Protein 7CG9 (pdb70)

Radius of gyration: 15.61 Å; Cα contacts (8 Å, |Δi|>4): 406; chains: 1; bounding box: 43×42×36 Å

Secondary structure (DSSP, 8-state):
-HHHHHHHHHHHHHHHHHHTS-----HHHHHHHHHHHHH--SPPPP-HHHHHHHEEEEEEEGGGTEEEEEESS--TTGGGTSEEE-TTS--S---TTEEEEEE--S-BTTB-TTTTGGG--TT-EEEEE-SS-EEEEEEEEEEEE-TT--GGGS--TT-EEEEEE---TTT--SEEEEEEEEE---HHHH-

Foldseek 3Di:
DVCLVVLLVVLVVVLVVLLVDDFDWQLVLVVVLVVCLLPDPDAADDDPVVLVVQFFKWKFFVVVRDIATEGDEGHNNNLSGAWYFTPSAGDLSWDFQHETETEHECDDPNDNHCVCVVVDDFQGWMWIGGRPDIWIWTWHDKDKDASNDCPVRGGDGRWTKYWYWYDDDPPRRIIITGMTTTDDDDPVNVD

B-factor: mean 51.94, std 17.09, range [29.58, 121.49]

Solvent-accessible surface area: 9687 Å² total

Sequence (191 aa):
QMVLRREYNDYQQKNKQLAASQQVPGVASSFNHAVNDQGTAKTAAKRNQQILTRQTVAQLTIPKIGLSLPVFDHTSDWLLQFGACLLDGTSYPTGGKNTHAVISAHRGVPNAELFTRVPALKKGDKFFISIGNHKLAYQVFKRQVIEPSDTRQLRIVPGQDLVTLMTTPYMINSHRLLITGRRIPYVKADEE

Nearest PDB structures (foldseek):
  7cg9-assembly1_A  TM=1.005E+00  e=7.180E-42  Lacticaseibacillus rhamnosus
  3g69-assembly2_B  TM=8.327E-01  e=4.527E-20  Streptococcus pneumoniae
  4g1h-assembly1_A  TM=8.303E-01  e=6.892E-20  Streptococcus agalactiae serogroup V
  2wts-assembly2_B  TM=8.009E-01  e=1.953E-20  Streptococcus pneumoniae TIGR4
  3g66-assembly1_A  TM=7.012E-01  e=3.781E-20  Streptococcus pneumoniae

Structure (mmCIF, N/CA/C/O backbone):
data_7CG9
#
_entry.id   7CG9
#
_cell.length_a   43.071
_cell.length_b   43.071
_cell.length_c   222.199
_cell.angle_alpha   90.00
_cell.angle_beta   90.00
_cell.angle_gamma   90.00
#
_symmetry.space_group_name_H-M   'P 41 21 2'
#
loop_
_entity.id
_entity.type
_entity.pdbx_description
1 polymer 'Class C sortase'
2 non-polymer 'SULFATE ION'
3 water water
#
loop_
_atom_site.group_PDB
_atom_site.id
_atom_site.type_symbol
_atom_site.label_atom_id
_atom_site.label_alt_id
_atom_site.label_comp_id
_atom_site.label_asym_id
_atom_site.label_entity_id
_atom_site.label_seq_id
_atom_site.pdbx_PDB_ins_code
_atom_site.Cartn_x
_atom_site.Cartn_y
_atom_site.Cartn_z
_atom_site.occupancy
_atom_site.B_iso_or_equiv
_atom_site.auth_seq_id
_atom_site.auth_comp_id
_atom_site.auth_asym_id
_atom_site.auth_atom_id
_atom_site.pdbx_PDB_model_num
ATOM 1 N N . GLN A 1 44 ? 3.082 13.137 -15.632 1.00 113.72 57 GLN A N 1
ATOM 2 C CA . GLN A 1 44 ? 4.473 13.603 -15.951 1.00 111.47 57 GLN A CA 1
ATOM 3 C C . GLN A 1 44 ? 5.346 13.398 -14.702 1.00 118.05 57 GLN A C 1
ATOM 4 O O . GLN A 1 44 ? 6.018 12.347 -14.628 1.00 121.49 57 GLN A O 1
ATOM 10 N N . MET A 1 45 ? 5.305 14.331 -13.742 1.00 119.55 58 MET A N 1
ATOM 11 C CA . MET A 1 45 ? 6.091 14.272 -12.478 1.00 116.96 58 MET A CA 1
ATOM 12 C C . MET A 1 45 ? 5.377 13.370 -11.454 1.00 110.79 58 MET A C 1
ATOM 13 O O . MET A 1 45 ? 6.041 12.970 -10.474 1.00 110.19 58 MET A O 1
ATOM 15 N N . VAL A 1 46 ? 4.085 13.068 -11.663 1.00 105.36 59 VAL A N 1
ATOM 16 C CA . VAL A 1 46 ? 3.288 12.090 -10.849 1.00 99.49 59 VAL A CA 1
ATOM 17 C C . VAL A 1 46 ? 3.601 10.660 -11.321 1.00 100.40 59 VAL A C 1
ATOM 18 O O . VAL A 1 46 ? 3.761 9.767 -10.457 1.00 97.49 59 VAL A O 1
ATOM 22 N N . LEU A 1 47 ? 3.657 10.441 -12.639 1.00 104.73 60 LEU A N 1
ATOM 23 C CA . LEU A 1 47 ? 4.019 9.132 -13.250 1.00 100.75 60 LEU A CA 1
ATOM 24 C C . LEU A 1 47 ? 5.530 8.918 -13.085 1.00 97.38 60 LEU A C 1
ATOM 25 O O . LEU A 1 47 ? 5.964 7.762 -13.151 1.00 92.01 60 LEU A O 1
ATOM 27 N N . ARG A 1 48 ? 6.285 9.999 -12.853 1.00 93.68 61 ARG A N 1
ATOM 28 C CA . ARG A 1 48 ? 7.718 9.964 -12.455 1.00 93.44 61 ARG A CA 1
ATOM 29 C C . ARG A 1 48 ? 7.824 9.466 -11.006 1.00 87.08 61 ARG A C 1
ATOM 30 O O . ARG A 1 48 ? 8.344 8.351 -10.812 1.00 83.49 61 ARG A O 1
ATOM 32 N N . ARG A 1 49 ? 7.340 10.260 -10.041 1.00 87.90 62 ARG A N 1
ATOM 33 C CA . ARG A 1 49 ? 7.436 9.998 -8.574 1.00 91.51 62 ARG A CA 1
ATOM 34 C C . ARG A 1 49 ? 6.877 8.606 -8.241 1.00 92.46 62 ARG A C 1
ATOM 35 O O . ARG A 1 49 ? 7.511 7.901 -7.435 1.00 98.03 62 ARG A O 1
ATOM 37 N N . GLU A 1 50 ? 5.736 8.229 -8.829 1.00 86.02 63 GLU A N 1
ATOM 38 C CA . GLU A 1 50 ? 5.059 6.933 -8.570 1.00 82.29 63 GLU A CA 1
ATOM 39 C C . GLU A 1 50 ? 5.991 5.805 -9.010 1.00 78.00 63 GLU A C 1
ATOM 40 O O . GLU A 1 50 ? 6.204 4.866 -8.217 1.00 78.45 63 GLU A O 1
ATOM 42 N N . TYR A 1 51 ? 6.511 5.915 -10.237 1.00 72.47 64 TYR A N 1
ATOM 43 C CA . TYR A 1 51 ? 7.337 4.890 -10.921 1.00 69.24 64 TYR A CA 1
ATOM 44 C C . TYR A 1 51 ? 8.606 4.620 -10.101 1.00 70.09 64 TYR A C 1
ATOM 45 O O . TYR A 1 51 ? 8.971 3.438 -9.960 1.00 63.68 64 TYR A O 1
ATOM 54 N N . ASN A 1 52 ? 9.262 5.672 -9.600 1.00 75.12 65 ASN A N 1
ATOM 55 C CA . ASN A 1 52 ? 10.576 5.567 -8.904 1.00 77.13 65 ASN A CA 1
ATOM 56 C C . ASN A 1 52 ? 10.374 4.957 -7.507 1.00 76.64 65 ASN A C 1
ATOM 57 O O . ASN A 1 52 ? 11.319 4.335 -6.996 1.00 81.04 65 ASN A O 1
ATOM 62 N N . ASP A 1 53 ? 9.187 5.112 -6.919 1.00 76.09 66 ASP A N 1
ATOM 63 C CA . ASP A 1 53 ? 8.805 4.441 -5.649 1.00 76.70 66 ASP A CA 1
ATOM 64 C C . ASP A 1 53 ? 8.622 2.941 -5.906 1.00 69.01 66 ASP A C 1
ATOM 65 O O . ASP A 1 53 ? 8.943 2.139 -5.016 1.00 73.66 66 ASP A O 1
ATOM 70 N N . TYR A 1 54 ? 8.093 2.580 -7.067 1.00 64.63 67 TYR A N 1
ATOM 71 C CA . TYR A 1 54 ? 7.900 1.164 -7.468 1.00 65.98 67 TYR A CA 1
ATOM 72 C C . TYR A 1 54 ? 9.281 0.514 -7.611 1.00 61.61 67 TYR A C 1
ATOM 73 O O . TYR A 1 54 ? 9.482 -0.576 -7.070 1.00 59.88 67 TYR A O 1
ATOM 82 N N . GLN A 1 55 ? 10.196 1.193 -8.301 1.00 61.48 68 GLN A N 1
ATOM 83 C CA . GLN A 1 55 ? 11.570 0.713 -8.588 1.00 67.01 68 GLN A CA 1
ATOM 84 C C . GLN A 1 55 ? 12.328 0.515 -7.273 1.00 68.17 68 GLN A C 1
ATOM 85 O O . GLN A 1 55 ? 13.008 -0.520 -7.147 1.00 67.66 68 GLN A O 1
ATOM 91 N N . GLN A 1 56 ? 12.192 1.459 -6.336 1.00 68.67 69 GLN A N 1
ATOM 92 C CA . GLN A 1 56 ? 12.869 1.432 -5.013 1.00 73.18 69 GLN A CA 1
ATOM 93 C C . GLN A 1 56 ? 12.328 0.247 -4.200 1.00 69.18 69 GLN A C 1
ATOM 94 O O . GLN A 1 56 ? 13.143 -0.460 -3.593 1.00 69.77 69 GLN A O 1
ATOM 100 N N . LYS A 1 57 ? 11.015 0.012 -4.218 1.00 66.40 70 LYS A N 1
ATOM 101 C CA . LYS A 1 57 ? 10.377 -1.146 -3.536 1.00 68.18 70 LYS A CA 1
ATOM 102 C C . LYS A 1 57 ? 10.851 -2.455 -4.183 1.00 63.42 70 LYS A C 1
ATOM 103 O O . LYS A 1 57 ? 11.085 -3.421 -3.434 1.00 59.87 70 LYS A O 1
ATOM 109 N N . ASN A 1 58 ? 10.994 -2.480 -5.511 1.00 55.05 71 ASN A N 1
ATOM 110 C CA . ASN A 1 58 ? 11.510 -3.654 -6.268 1.00 58.69 71 ASN A CA 1
ATOM 111 C C . ASN A 1 58 ? 12.953 -3.966 -5.834 1.00 63.20 71 ASN A C 1
ATOM 112 O O . ASN A 1 58 ? 13.287 -5.172 -5.738 1.00 57.73 71 ASN A O 1
ATOM 117 N N . LYS A 1 59 ? 13.771 -2.930 -5.603 1.00 63.42 72 LYS A N 1
ATOM 118 C CA . LYS A 1 59 ?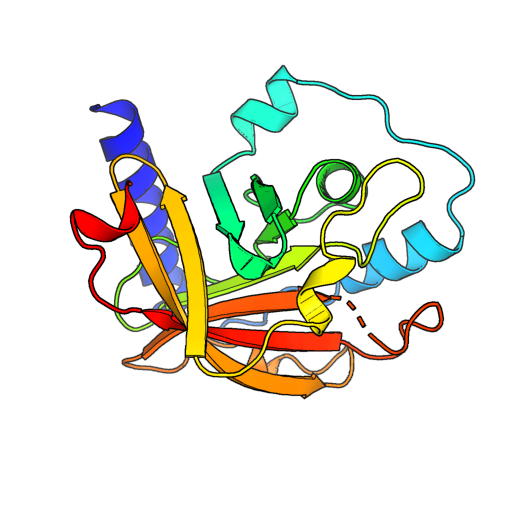 15.198 -3.058 -5.195 1.00 68.15 72 LYS A CA 1
ATOM 119 C C . LYS A 1 59 ? 15.269 -3.652 -3.787 1.00 69.11 72 LYS A C 1
ATOM 120 O O . LYS A 1 59 ? 16.137 -4.501 -3.569 1.00 70.58 72 LYS A O 1
ATOM 126 N N . GLN A 1 60 ? 14.394 -3.197 -2.883 1.00 71.79 73 GLN A N 1
ATOM 127 C CA . GLN A 1 60 ? 14.224 -3.736 -1.503 1.00 75.66 73 GLN A CA 1
ATOM 128 C C . GLN A 1 60 ? 13.820 -5.215 -1.580 1.00 70.87 73 GLN A C 1
ATOM 129 O O . GLN A 1 60 ? 14.486 -6.054 -0.945 1.00 71.22 73 GLN A O 1
ATOM 135 N N . LEU A 1 61 ? 12.782 -5.527 -2.350 1.00 61.75 74 LEU A N 1
ATOM 136 C CA . LEU A 1 61 ? 12.278 -6.915 -2.521 1.00 60.66 74 LEU A CA 1
ATOM 137 C C . LEU A 1 61 ? 13.415 -7.819 -3.018 1.00 60.69 74 LEU A C 1
ATOM 138 O O . LEU A 1 61 ? 13.595 -8.902 -2.432 1.00 64.88 74 LEU A O 1
ATOM 143 N N . ALA A 1 62 ? 14.173 -7.371 -4.025 1.00 58.02 75 ALA A N 1
ATOM 144 C CA . ALA A 1 62 ? 15.316 -8.097 -4.635 1.00 61.88 75 ALA A CA 1
ATOM 145 C C . ALA A 1 62 ? 16.449 -8.280 -3.618 1.00 68.68 75 ALA A C 1
ATOM 146 O O . ALA A 1 62 ? 17.248 -9.215 -3.806 1.00 74.88 75 ALA A O 1
ATOM 148 N N . ALA A 1 63 ? 16.535 -7.424 -2.597 1.00 71.76 76 ALA A N 1
ATOM 149 C CA . ALA A 1 63 ? 17.610 -7.462 -1.578 1.00 80.10 76 ALA A CA 1
ATOM 150 C C . ALA A 1 63 ? 17.161 -8.301 -0.375 1.00 80.91 76 ALA A C 1
ATOM 151 O O . ALA A 1 63 ? 17.953 -8.431 0.551 1.00 88.99 76 ALA A O 1
ATOM 153 N N . SER A 1 64 ? 15.958 -8.883 -0.409 1.00 84.21 77 SER A N 1
ATOM 154 C CA . SER A 1 64 ? 15.339 -9.597 0.739 1.00 88.57 77 SER A CA 1
ATOM 155 C C . SER A 1 64 ? 15.019 -11.049 0.360 1.00 82.26 77 SER A C 1
ATOM 156 O O . SER A 1 64 ? 15.022 -11.359 -0.825 1.00 77.10 77 SER A O 1
ATOM 159 N N . GLN A 1 65 ? 14.770 -11.897 1.362 1.00 88.65 78 GLN A N 1
ATOM 160 C CA . GLN A 1 65 ? 14.244 -13.278 1.198 1.00 84.04 78 GLN A CA 1
ATOM 161 C C . GLN A 1 65 ? 12.722 -13.193 1.047 1.00 80.80 78 GLN A C 1
ATOM 162 O O . GLN A 1 65 ? 12.033 -13.181 2.079 1.00 83.94 78 GLN A O 1
ATOM 164 N N . GLN A 1 66 ? 12.233 -13.127 -0.191 1.00 66.08 79 GLN A N 1
ATOM 165 C CA . GLN A 1 66 ? 10.789 -13.029 -0.544 1.00 67.60 79 GLN A CA 1
ATOM 166 C C . GLN A 1 66 ? 10.085 -14.367 -0.274 1.00 64.19 79 GLN A C 1
ATOM 167 O O . GLN A 1 66 ? 10.644 -15.411 -0.620 1.00 72.81 79 GLN A O 1
ATOM 169 N N . VAL A 1 67 ? 8.898 -14.343 0.328 1.00 60.43 80 VAL A N 1
ATOM 170 C CA . VAL A 1 67 ? 7.931 -15.478 0.282 1.00 62.07 80 VAL A CA 1
ATOM 171 C C . VAL A 1 67 ? 6.689 -14.943 -0.417 1.00 55.70 80 VAL A C 1
ATOM 172 O O . VAL A 1 67 ? 5.879 -14.255 0.204 1.00 53.90 80 VAL A O 1
ATOM 176 N N . PRO A 1 68 ? 6.546 -15.203 -1.733 1.00 50.21 81 PRO A N 1
ATOM 177 C CA . PRO A 1 68 ? 5.416 -14.691 -2.508 1.00 49.83 81 PRO A CA 1
ATOM 178 C C . PRO A 1 68 ? 4.083 -14.993 -1.806 1.00 46.77 81 PRO A C 1
ATOM 179 O O . PRO A 1 68 ? 3.876 -16.101 -1.385 1.00 48.34 81 PRO A O 1
ATOM 183 N N . GLY A 1 69 ? 3.215 -13.996 -1.696 1.00 47.28 82 GLY A N 1
ATOM 184 C CA . GLY A 1 69 ? 1.914 -14.120 -1.009 1.00 52.57 82 GLY A CA 1
ATOM 185 C C . GLY A 1 69 ? 0.871 -14.908 -1.790 1.00 49.23 82 GLY A C 1
ATOM 186 O O . GLY A 1 69 ? -0.193 -14.328 -2.040 1.00 54.24 82 GLY A O 1
ATOM 187 N N . VAL A 1 70 ? 1.112 -16.198 -2.086 1.00 48.23 83 VAL A N 1
ATOM 188 C CA . VAL A 1 70 ? 0.108 -17.103 -2.738 1.00 49.75 83 VAL A CA 1
ATOM 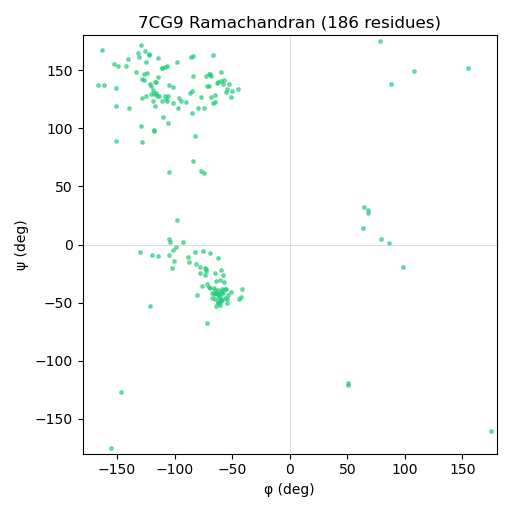189 C C . VAL A 1 70 ? -1.096 -17.299 -1.810 1.00 43.67 83 VAL A C 1
ATOM 190 O O . VAL A 1 70 ? -2.197 -17.492 -2.330 1.00 41.97 83 VAL A O 1
ATOM 194 N N . ALA A 1 71 ? -0.887 -17.268 -0.495 1.00 42.93 84 ALA A N 1
ATOM 195 C CA . ALA A 1 71 ? -1.924 -17.558 0.523 1.00 41.84 84 ALA A CA 1
ATOM 196 C C . ALA A 1 71 ? -3.119 -16.606 0.365 1.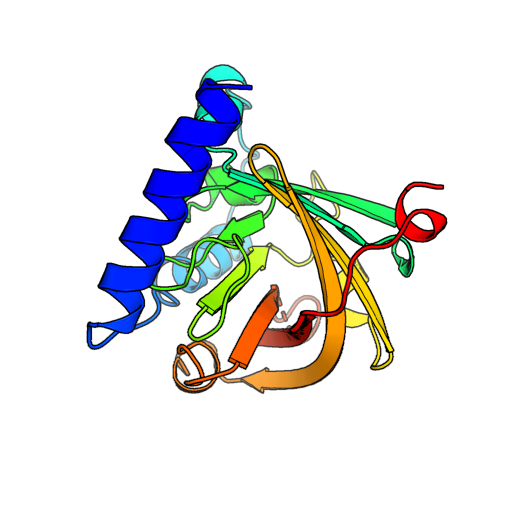00 42.20 84 ALA A C 1
ATOM 197 O O . ALA A 1 71 ? -4.258 -17.047 0.512 1.00 43.26 84 ALA A O 1
ATOM 199 N N A SER A 1 72 ? -2.881 -15.333 0.041 0.46 39.80 85 SER A N 1
ATOM 200 N N B SER A 1 72 ? -2.854 -15.339 0.051 0.54 40.80 85 SER A N 1
ATOM 201 C CA A SER A 1 72 ? -3.958 -14.321 -0.090 0.46 40.03 85 SER A CA 1
ATOM 202 C CA B SER A 1 72 ? -3.897 -14.303 -0.115 0.54 41.69 85 SER A CA 1
ATOM 203 C C A SER A 1 72 ? -4.697 -14.548 -1.417 0.46 40.02 85 SER A C 1
ATOM 204 C C B SER A 1 72 ? -4.681 -14.596 -1.399 0.54 41.38 85 SER A C 1
ATOM 205 O O A SER A 1 72 ? -5.947 -14.497 -1.407 0.46 40.42 85 SER A O 1
ATOM 206 O O B SER A 1 72 ? -5.931 -14.616 -1.340 0.54 42.32 85 SER A O 1
ATOM 211 N N . PHE A 1 73 ? -3.978 -14.843 -2.509 1.00 39.70 86 PHE A N 1
ATOM 212 C CA . PHE A 1 73 ? -4.618 -15.197 -3.792 1.00 35.15 86 PHE A CA 1
ATOM 213 C C . PHE A 1 73 ? -5.438 -16.480 -3.614 1.00 34.46 86 PHE A C 1
ATOM 214 O O . PHE A 1 73 ? -6.634 -16.493 -4.017 1.00 35.78 86 PHE A O 1
ATOM 222 N N . ASN A 1 74 ? -4.843 -17.505 -3.008 1.00 34.59 87 ASN A N 1
ATOM 223 C CA . ASN A 1 74 ? -5.510 -18.819 -2.776 1.00 36.85 87 ASN A CA 1
ATOM 224 C C . ASN A 1 74 ? -6.789 -18.605 -1.947 1.00 38.97 87 ASN A C 1
ATOM 225 O O . ASN A 1 74 ? -7.816 -19.228 -2.263 1.00 39.11 87 ASN A O 1
ATOM 230 N N . HIS A 1 75 ? -6.756 -17.746 -0.924 1.00 36.32 88 HIS A N 1
ATOM 231 C CA . HIS A 1 75 ? -7.943 -17.499 -0.073 1.00 35.43 88 HIS A CA 1
ATOM 232 C C . HIS A 1 75 ? -9.074 -16.853 -0.907 1.00 34.78 88 HIS A C 1
ATOM 233 O O . HIS A 1 75 ? -10.253 -17.290 -0.757 1.00 35.18 88 HIS A O 1
ATOM 240 N N . ALA A 1 76 ? -8.738 -15.900 -1.787 1.00 36.55 89 ALA A N 1
ATOM 241 C CA . ALA A 1 76 ? -9.658 -15.280 -2.777 1.00 37.12 89 ALA A CA 1
ATOM 242 C C . ALA A 1 76 ? -10.251 -16.325 -3.744 1.00 34.67 89 ALA A C 1
ATOM 243 O O . ALA A 1 76 ? -11.456 -16.245 -4.035 1.00 34.73 89 ALA A O 1
ATOM 245 N N . VAL A 1 77 ? -9.462 -17.270 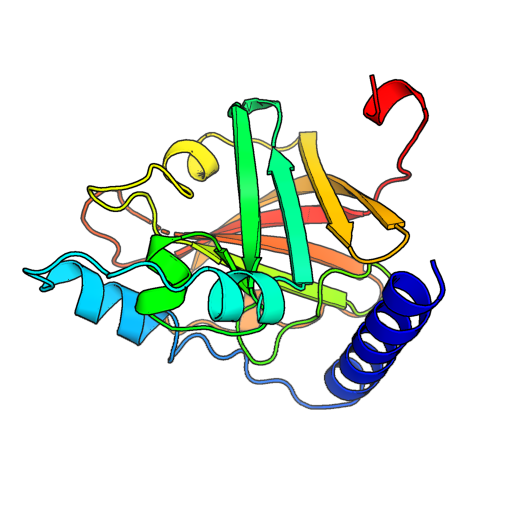-4.232 1.00 36.90 90 VAL A N 1
ATOM 246 C CA . VAL A 1 77 ? -9.961 -18.363 -5.136 1.00 38.85 90 VAL A CA 1
ATOM 247 C C . VAL A 1 77 ? -10.999 -19.188 -4.364 1.00 37.92 90 VAL A C 1
ATOM 248 O O . VAL A 1 77 ? -12.124 -19.350 -4.851 1.00 38.40 90 VAL A O 1
ATOM 252 N N . ASN A 1 78 ? -10.673 -19.611 -3.144 1.00 40.55 91 ASN A N 1
ATOM 253 C CA . ASN A 1 78 ? -11.602 -20.380 -2.281 1.00 39.85 91 ASN A CA 1
ATOM 254 C C . ASN A 1 78 ? -12.860 -19.563 -1.968 1.00 39.22 91 ASN A C 1
ATOM 255 O O . ASN A 1 78 ? -13.942 -20.151 -2.021 1.00 37.82 91 ASN A O 1
ATOM 260 N N . ASP A 1 79 ? -12.735 -18.282 -1.597 1.00 38.46 92 ASP A N 1
ATOM 261 C CA . ASP A 1 79 ? -13.899 -17.424 -1.257 1.00 38.81 92 ASP A CA 1
ATOM 262 C C . ASP A 1 79 ? -14.742 -17.225 -2.531 1.00 36.35 92 ASP A C 1
ATOM 263 O O . ASP A 1 79 ? -15.969 -17.190 -2.392 1.00 38.89 92 ASP A O 1
ATOM 268 N N . GLN A 1 80 ? -14.119 -17.082 -3.702 1.00 38.07 93 GLN A N 1
ATOM 269 C CA . GLN A 1 80 ? -14.834 -16.910 -4.999 1.00 41.48 93 GLN A CA 1
ATOM 270 C C . GLN A 1 80 ? -15.661 -18.173 -5.299 1.00 44.55 93 GLN A C 1
ATOM 271 O O . GLN A 1 80 ? -16.811 -18.006 -5.678 1.00 46.06 93 GLN A O 1
ATOM 277 N N . GLY A 1 81 ? -15.117 -19.376 -5.081 1.00 44.02 94 GLY A N 1
ATOM 278 C CA . GLY A 1 81 ? -15.812 -20.649 -5.357 1.00 44.02 94 GLY A CA 1
ATOM 279 C C . GLY A 1 81 ? -17.157 -20.742 -4.652 1.00 48.81 94 GLY A C 1
ATOM 280 O O . GLY A 1 81 ? -18.097 -21.269 -5.266 1.00 51.31 94 GLY A O 1
ATOM 281 N N . THR A 1 82 ? -17.259 -20.239 -3.411 1.00 47.64 95 THR A N 1
ATOM 282 C CA . THR A 1 82 ? -18.477 -20.309 -2.566 1.00 47.11 95 THR A CA 1
ATOM 283 C C . THR A 1 82 ? -19.251 -18.981 -2.554 1.00 43.63 95 THR A C 1
ATOM 284 O O . THR A 1 82 ? -20.332 -18.962 -1.960 1.00 46.08 95 THR A O 1
ATOM 288 N N . ALA A 1 83 ? -18.767 -17.905 -3.181 1.00 44.22 96 ALA A N 1
ATOM 289 C CA . ALA A 1 83 ? -19.417 -16.561 -3.125 1.00 47.41 96 ALA A CA 1
ATOM 290 C C . ALA A 1 83 ? -20.831 -16.584 -3.747 1.00 52.76 96 ALA A C 1
ATOM 291 O O . ALA A 1 83 ? -21.035 -17.251 -4.780 1.00 53.85 96 ALA A O 1
ATOM 293 N N . LYS A 1 84 ? -21.791 -15.886 -3.130 1.00 54.27 97 LYS A N 1
ATOM 294 C CA . LYS A 1 84 ? -23.202 -15.800 -3.600 1.00 58.28 97 LYS A CA 1
ATOM 295 C C . LYS A 1 84 ? -23.545 -14.364 -4.038 1.00 64.59 97 LYS A C 1
ATOM 296 O O . LYS A 1 84 ? -24.628 -14.191 -4.649 1.00 73.33 97 LYS A O 1
ATOM 298 N N . THR A 1 85 ? -22.681 -13.373 -3.770 1.00 57.17 98 THR A N 1
ATOM 299 C CA . THR A 1 85 ? -22.975 -11.928 -3.993 1.00 57.86 98 THR A CA 1
ATOM 300 C C . THR A 1 85 ? -21.913 -11.309 -4.901 1.00 53.15 98 THR A C 1
ATOM 301 O O . THR A 1 85 ? -20.748 -11.724 -4.817 1.00 65.11 98 THR A O 1
ATOM 305 N N . ALA A 1 86 ? -22.295 -10.325 -5.712 1.00 54.36 99 ALA A N 1
ATOM 306 C CA . ALA A 1 86 ? -21.379 -9.556 -6.594 1.00 54.41 99 ALA A CA 1
ATOM 307 C C . ALA A 1 86 ? -20.779 -8.396 -5.794 1.00 45.65 99 ALA A C 1
ATOM 308 O O . ALA A 1 86 ? -21.391 -7.986 -4.810 1.00 49.30 99 ALA A O 1
ATOM 310 N N . ALA A 1 87 ? -19.677 -7.837 -6.258 1.00 46.46 100 ALA A N 1
ATOM 311 C CA . ALA A 1 87 ? -18.984 -6.691 -5.626 1.00 49.54 100 ALA A CA 1
ATOM 312 C C . ALA A 1 87 ? -19.636 -5.379 -6.075 1.00 48.20 100 ALA A C 1
ATOM 313 O O . ALA A 1 87 ? -20.096 -5.306 -7.220 1.00 46.09 100 ALA A O 1
ATOM 315 N N . LYS A 1 88 ? -19.684 -4.395 -5.181 1.00 46.52 101 LYS A N 1
ATOM 316 C CA . LYS A 1 88 ? -20.011 -2.978 -5.481 1.00 50.24 101 LYS A CA 1
ATOM 317 C C . LYS A 1 88 ? -18.719 -2.293 -5.938 1.00 48.90 101 LYS A C 1
ATOM 318 O O . LYS A 1 88 ? -17.692 -2.505 -5.263 1.00 46.96 101 LYS A O 1
ATOM 324 N N . ARG A 1 89 ? -18.757 -1.549 -7.048 1.00 47.25 102 ARG A N 1
ATOM 325 C CA . ARG A 1 89 ? -17.655 -0.670 -7.524 1.00 48.58 102 ARG A CA 1
ATOM 326 C C . ARG A 1 89 ? -17.496 0.542 -6.598 1.00 48.18 102 ARG A C 1
ATOM 327 O O . ARG A 1 89 ? -18.513 1.134 -6.210 1.00 45.80 102 ARG A O 1
ATOM 335 N N . ASN A 1 90 ? -16.251 0.887 -6.267 1.00 46.31 103 ASN A N 1
ATOM 336 C CA . ASN A 1 90 ? -15.845 2.212 -5.715 1.00 45.54 103 ASN A CA 1
ATOM 337 C C . ASN A 1 90 ? -14.677 2.690 -6.579 1.00 46.46 103 ASN A C 1
ATOM 338 O O . ASN A 1 90 ? -13.555 2.134 -6.461 1.00 41.21 103 ASN A O 1
ATOM 343 N N . GLN A 1 91 ? -14.953 3.607 -7.496 1.00 46.38 104 GLN A N 1
ATOM 344 C CA . GLN A 1 91 ? -14.021 3.926 -8.600 1.00 44.50 104 GLN A CA 1
ATOM 345 C C . GLN A 1 91 ? -12.820 4.690 -8.033 1.00 43.63 104 GLN A C 1
ATOM 346 O O . GLN A 1 91 ? -11.701 4.503 -8.557 1.00 47.76 104 GLN A O 1
ATOM 352 N N . GLN A 1 92 ? -13.038 5.518 -7.016 1.00 46.82 105 GLN A N 1
ATOM 353 C CA . GLN A 1 92 ? -11.968 6.325 -6.375 1.00 52.34 105 GLN A CA 1
ATOM 354 C C . GLN A 1 92 ? -10.918 5.353 -5.825 1.00 49.37 105 GLN A C 1
ATOM 355 O O . GLN A 1 92 ? -9.719 5.529 -6.123 1.00 47.10 105 GLN A O 1
ATOM 361 N N . ILE A 1 93 ? -11.366 4.316 -5.121 1.00 46.55 106 ILE A N 1
ATOM 362 C CA . ILE A 1 93 ? -10.457 3.305 -4.520 1.00 47.04 106 ILE A CA 1
ATOM 363 C C . ILE A 1 93 ? -9.780 2.515 -5.640 1.00 44.48 106 ILE A C 1
ATOM 364 O O . ILE A 1 93 ? -8.562 2.289 -5.523 1.00 42.74 106 ILE A O 1
ATOM 369 N N . LEU A 1 94 ? -10.528 2.061 -6.653 1.00 42.56 107 LEU A N 1
ATOM 370 C CA . LEU A 1 94 ? -9.935 1.276 -7.770 1.00 42.01 107 LEU A CA 1
ATOM 371 C C . LEU A 1 94 ? -8.838 2.107 -8.468 1.00 42.48 107 LEU A C 1
ATOM 372 O O . LEU A 1 94 ? -7.733 1.563 -8.679 1.00 37.76 107 LEU A O 1
ATOM 377 N N . THR A 1 95 ? -9.100 3.378 -8.802 1.00 44.74 108 THR A N 1
ATOM 378 C CA . THR A 1 95 ? -8.093 4.260 -9.459 1.00 47.33 108 THR A CA 1
ATOM 379 C C . THR A 1 95 ? -6.866 4.404 -8.542 1.00 48.31 108 THR A C 1
ATOM 380 O O . THR A 1 95 ? -5.737 4.159 -9.019 1.00 42.26 108 THR A O 1
ATOM 384 N N . ARG A 1 96 ? -7.062 4.721 -7.258 1.00 47.63 109 ARG A N 1
ATOM 385 C CA . ARG A 1 96 ? -5.946 4.866 -6.284 1.00 52.12 109 ARG A CA 1
ATOM 386 C C . ARG A 1 96 ? -5.117 3.570 -6.221 1.00 47.80 109 ARG A C 1
ATOM 387 O O . ARG A 1 96 ? -3.916 3.687 -5.981 1.00 50.98 109 ARG A O 1
ATOM 395 N N . GLN A 1 97 ? -5.714 2.385 -6.420 1.00 42.84 110 GLN A N 1
ATOM 396 C CA . GLN A 1 97 ? -5.029 1.072 -6.268 1.00 43.80 110 GLN A CA 1
ATOM 397 C C . GLN A 1 97 ? -4.356 0.655 -7.581 1.00 42.64 110 GLN A C 1
ATOM 398 O O . GLN A 1 97 ? -3.595 -0.366 -7.558 1.00 38.33 110 GLN A O 1
ATOM 404 N N . THR A 1 98 ? -4.646 1.351 -8.689 1.00 39.13 111 THR A N 1
ATOM 405 C CA . THR A 1 98 ? -4.221 0.931 -10.060 1.00 37.89 111 THR A CA 1
ATOM 406 C C . THR A 1 98 ? -2.759 1.323 -10.257 1.00 38.12 111 THR A C 1
ATOM 407 O O . THR A 1 98 ? -2.454 2.530 -10.191 1.00 40.14 111 THR A O 1
ATOM 411 N N . VAL A 1 99 ? -1.864 0.360 -10.458 1.00 38.11 112 VAL A N 1
ATOM 412 C CA . VAL A 1 99 ? -0.418 0.689 -10.662 1.00 40.87 112 VAL A CA 1
ATOM 413 C C . VAL A 1 99 ? -0.064 0.595 -12.158 1.00 39.46 112 VAL A C 1
ATOM 414 O O . VAL A 1 99 ? 0.979 1.139 -12.553 1.00 41.49 112 VAL A O 1
ATOM 418 N N . ALA A 1 100 ? -0.859 -0.106 -12.962 1.00 36.43 113 ALA A N 1
ATOM 419 C CA . ALA A 1 100 ? -0.521 -0.355 -14.383 1.00 35.51 113 ALA A CA 1
ATOM 420 C C . ALA A 1 100 ? -1.752 -0.808 -15.160 1.00 35.00 113 ALA A C 1
ATOM 421 O O . ALA A 1 100 ? -2.773 -1.176 -14.544 1.00 35.15 113 ALA A O 1
ATOM 423 N N . GLN A 1 101 ? -1.633 -0.813 -16.486 1.00 37.28 114 GLN A N 1
ATOM 424 C CA . GLN A 1 101 ? -2.621 -1.424 -17.403 1.00 35.20 114 GLN A CA 1
ATOM 425 C C . GLN A 1 101 ? -1.902 -2.574 -18.104 1.00 36.14 114 GLN A C 1
ATOM 426 O O . GLN A 1 101 ? -0.800 -2.351 -18.622 1.00 36.20 114 GLN A O 1
ATOM 432 N N . LEU A 1 102 ? -2.497 -3.763 -18.068 1.00 33.30 115 LEU A N 1
ATOM 433 C CA . LEU A 1 102 ? -2.024 -4.937 -18.827 1.00 31.53 115 LEU A CA 1
ATOM 434 C C . LEU A 1 102 ? -2.836 -5.018 -20.126 1.00 33.36 115 LEU A C 1
ATOM 435 O O . LEU A 1 102 ? -4.088 -5.002 -20.046 1.00 32.07 115 LEU A O 1
ATOM 440 N N . THR A 1 103 ? -2.153 -5.074 -21.272 1.00 35.96 116 THR A N 1
ATOM 441 C CA . THR A 1 103 ? -2.784 -5.285 -22.608 1.00 39.67 116 THR A CA 1
ATOM 442 C C . THR A 1 103 ? -2.216 -6.552 -23.273 1.00 35.74 116 THR A C 1
ATOM 443 O O . THR A 1 103 ? -0.970 -6.715 -23.340 1.00 35.51 116 THR A O 1
ATOM 447 N N . ILE A 1 104 ? -3.111 -7.419 -23.739 1.00 34.42 117 ILE A N 1
ATOM 448 C CA . ILE A 1 104 ? -2.788 -8.669 -24.489 1.00 36.66 117 ILE A CA 1
ATOM 449 C C . ILE A 1 104 ? -3.603 -8.706 -25.777 1.00 35.89 117 ILE A C 1
ATOM 450 O O . ILE A 1 104 ? -4.699 -9.271 -25.804 1.00 36.84 117 ILE A O 1
ATOM 455 N N . PRO A 1 105 ? -3.070 -8.114 -26.868 1.00 41.61 118 PRO A N 1
ATOM 456 C CA . PRO A 1 105 ? -3.752 -8.055 -28.162 1.00 43.98 118 PRO A CA 1
ATOM 457 C C . PRO A 1 105 ? -4.283 -9.399 -28.689 1.00 44.44 118 PRO A C 1
ATOM 458 O O . PRO A 1 105 ? -5.371 -9.394 -29.222 1.00 42.91 118 PRO A O 1
ATOM 462 N N . LYS A 1 106 ? -3.539 -10.501 -28.550 1.00 42.15 119 LYS A N 1
ATOM 463 C CA . LYS A 1 106 ? -3.966 -11.822 -29.106 1.00 44.77 119 LYS A CA 1
ATOM 464 C C . LYS A 1 106 ? -5.345 -12.199 -28.546 1.00 43.63 119 LYS A C 1
ATOM 465 O O . LYS A 1 106 ? -6.154 -12.754 -29.301 1.00 43.83 119 LYS A O 1
ATOM 471 N N . ILE A 1 107 ? -5.616 -11.915 -27.269 1.00 41.33 120 ILE A N 1
ATOM 472 C CA . ILE A 1 107 ? -6.906 -12.326 -26.630 1.00 43.08 120 ILE A CA 1
ATOM 473 C C . ILE A 1 107 ? -7.857 -11.130 -26.457 1.00 39.55 120 ILE A C 1
ATOM 474 O O . ILE A 1 107 ? -9.000 -11.338 -25.993 1.00 42.16 120 ILE A O 1
ATOM 479 N N . GLY A 1 108 ? -7.488 -9.951 -26.960 1.00 43.65 121 GLY A N 1
ATOM 480 C CA . GLY A 1 108 ? -8.343 -8.745 -26.895 1.00 41.69 121 GLY A CA 1
ATOM 481 C C . GLY A 1 108 ? -8.507 -8.248 -25.468 1.00 39.01 121 GLY A C 1
ATOM 482 O O . GLY A 1 108 ? -9.560 -7.678 -25.153 1.00 40.27 121 GLY A O 1
ATOM 483 N N . LEU A 1 109 ? -7.515 -8.462 -24.610 1.00 35.65 122 LEU A N 1
ATOM 484 C CA . LEU A 1 109 ? -7.651 -8.118 -23.164 1.00 37.15 122 LEU A CA 1
ATOM 485 C C . LEU A 1 109 ? -6.947 -6.808 -22.822 1.00 35.28 122 LEU A C 1
ATOM 486 O O . LEU A 1 109 ? -5.798 -6.594 -23.237 1.00 35.81 122 LEU A O 1
ATOM 491 N N . SER A 1 110 ? -7.633 -5.980 -22.053 1.00 35.13 123 SER A N 1
ATOM 492 C CA . SER A 1 110 ? -7.058 -4.783 -21.406 1.00 40.60 123 SER A CA 1
ATOM 493 C C . SER A 1 110 ? -7.649 -4.693 -20.003 1.00 36.35 123 SER A C 1
ATOM 494 O O . SER A 1 110 ? -8.876 -4.581 -19.900 1.00 35.47 123 SER A O 1
ATOM 497 N N . LEU A 1 111 ? -6.817 -4.782 -18.967 1.00 36.14 124 LEU A N 1
ATOM 498 C CA . LEU A 1 111 ? -7.275 -4.790 -17.550 1.00 36.87 124 LEU A CA 1
ATOM 499 C C . LEU A 1 111 ? -6.427 -3.832 -16.727 1.00 37.45 124 LEU A C 1
ATOM 500 O O . LEU A 1 111 ? -5.213 -3.788 -16.929 1.00 32.05 124 LEU A O 1
ATOM 505 N N . PRO A 1 112 ? -6.985 -3.193 -15.667 1.00 35.57 125 PRO A N 1
ATOM 506 C CA . PRO A 1 112 ? -6.148 -2.536 -14.663 1.00 38.32 125 PRO A CA 1
ATOM 507 C C . PRO A 1 112 ? -5.402 -3.611 -13.846 1.00 34.17 125 PRO A C 1
ATOM 508 O O . PRO A 1 112 ? -5.903 -4.723 -13.692 1.00 32.76 125 PRO A O 1
ATOM 512 N N . VAL A 1 113 ? -4.185 -3.285 -13.419 1.00 34.55 126 VAL A N 1
ATOM 513 C CA . VAL A 1 113 ? -3.364 -4.121 -12.494 1.00 32.84 126 VAL A CA 1
ATOM 514 C C . VAL A 1 113 ? -3.278 -3.389 -11.154 1.00 34.08 126 VAL A C 1
ATOM 515 O O . VAL A 1 113 ? -2.854 -2.214 -11.121 1.00 32.70 126 VAL A O 1
ATOM 519 N N . PHE A 1 114 ? -3.697 -4.051 -10.085 1.00 34.88 127 PHE A N 1
ATOM 520 C CA . PHE A 1 114 ? -3.804 -3.420 -8.748 1.00 35.89 127 PHE A CA 1
ATOM 521 C C . PHE A 1 114 ? -2.561 -3.766 -7.940 1.00 34.44 127 PHE A C 1
ATOM 522 O O . PHE A 1 114 ? -1.952 -4.791 -8.221 1.00 36.25 127 PHE A O 1
ATOM 530 N N . ASP A 1 115 ? -2.295 -2.919 -6.947 1.00 38.52 128 ASP A N 1
ATOM 531 C CA . ASP A 1 115 ? -1.095 -2.825 -6.082 1.00 49.01 128 ASP A CA 1
ATOM 532 C C . ASP A 1 115 ? -1.056 -3.987 -5.082 1.00 52.69 128 ASP A C 1
ATOM 533 O O . ASP A 1 115 ? 0.026 -4.248 -4.514 1.00 62.22 128 ASP A O 1
ATOM 538 N N . HIS A 1 116 ? -2.196 -4.600 -4.786 1.00 42.77 129 HIS A N 1
ATOM 539 C CA . HIS A 1 116 ? -2.262 -5.705 -3.803 1.00 47.91 129 HIS A CA 1
ATOM 540 C C . HIS A 1 116 ? -3.470 -6.591 -4.093 1.00 44.82 129 HIS A C 1
ATOM 541 O O . HIS A 1 116 ? -4.135 -6.343 -5.078 1.00 41.09 129 HIS A O 1
ATOM 548 N N . THR A 1 117 ? -3.721 -7.570 -3.224 1.00 47.67 130 THR A N 1
ATOM 549 C CA . THR A 1 117 ? -4.583 -8.738 -3.497 1.00 47.61 130 THR A CA 1
ATOM 550 C C . THR A 1 117 ? -5.783 -8.716 -2.551 1.00 41.09 130 THR A C 1
ATOM 551 O O . THR A 1 117 ? -5.594 -8.756 -1.351 1.00 38.60 130 THR A O 1
ATOM 555 N N . SER A 1 118 ? -6.986 -8.644 -3.098 1.00 34.76 131 SER A N 1
ATOM 556 C CA . SER A 1 118 ? -8.229 -8.902 -2.328 1.00 38.36 131 SER A CA 1
ATOM 557 C C . SER A 1 118 ? -9.261 -9.479 -3.293 1.00 39.28 131 SER A C 1
ATOM 558 O O . SER A 1 118 ? -9.137 -9.239 -4.545 1.00 30.36 131 SER A O 1
ATOM 561 N N . ASP A 1 119 ? -10.202 -10.263 -2.778 1.00 37.33 132 ASP A N 1
ATOM 562 C CA . ASP A 1 119 ? -11.248 -10.841 -3.655 1.00 40.08 132 ASP A CA 1
ATOM 563 C C . ASP A 1 119 ? -12.031 -9.679 -4.296 1.00 38.72 132 ASP A C 1
ATOM 564 O O . ASP A 1 119 ? -12.455 -9.820 -5.470 1.00 35.63 132 ASP A O 1
ATOM 569 N N . TRP A 1 120 ? -12.147 -8.544 -3.601 1.00 33.35 133 TRP A N 1
ATOM 570 C CA . TRP A 1 120 ? -12.873 -7.349 -4.114 1.00 33.80 133 TRP A CA 1
ATOM 571 C C . TRP A 1 120 ? -12.168 -6.785 -5.364 1.00 33.75 133 TRP A C 1
ATOM 572 O O . TRP A 1 120 ? -12.836 -6.650 -6.417 1.00 32.35 133 TRP A O 1
ATOM 583 N N . LEU A 1 121 ? -10.857 -6.509 -5.281 1.00 33.84 134 LEU A N 1
ATOM 584 C CA . LEU A 1 121 ? -10.043 -6.001 -6.409 1.00 33.38 134 LEU A CA 1
ATOM 585 C C . LEU A 1 121 ? -10.092 -7.000 -7.580 1.00 33.98 134 LEU A C 1
ATOM 586 O O . LEU A 1 121 ? -10.244 -6.567 -8.736 1.00 30.66 134 LEU A O 1
ATOM 591 N N . LEU A 1 122 ? -10.046 -8.297 -7.297 1.00 31.89 135 LEU A N 1
ATOM 592 C CA . LEU A 1 122 ? -10.033 -9.373 -8.323 1.00 31.06 135 LEU A CA 1
ATOM 593 C C . LEU A 1 122 ? -11.381 -9.484 -9.061 1.00 31.91 135 LEU A C 1
ATOM 594 O O . LEU A 1 122 ? -11.459 -10.259 -10.033 1.00 29.84 135 LEU A O 1
ATOM 599 N N . GLN A 1 123 ? -12.417 -8.763 -8.632 1.00 33.36 136 GLN A N 1
ATOM 600 C CA . GLN A 1 123 ? -13.683 -8.666 -9.404 1.00 36.02 136 GLN A CA 1
ATOM 601 C C . GLN A 1 123 ? -13.491 -7.677 -10.567 1.00 38.62 136 GLN A C 1
ATOM 602 O O . GLN A 1 123 ? -14.255 -7.759 -11.538 1.00 39.47 136 GLN A O 1
ATOM 608 N N . PHE A 1 124 ? -12.481 -6.807 -10.517 1.00 35.05 137 PHE A N 1
ATOM 609 C CA . PHE A 1 124 ? -12.393 -5.631 -11.419 1.00 34.51 137 PHE A CA 1
ATOM 610 C C . PHE A 1 124 ? -11.137 -5.666 -12.281 1.00 36.89 137 PHE A C 1
ATOM 611 O O . PHE A 1 124 ? -11.011 -4.814 -13.150 1.00 39.40 137 PHE A O 1
ATOM 619 N N . GLY A 1 125 ? -10.218 -6.589 -12.023 1.00 35.39 138 GLY A N 1
ATOM 620 C CA . GLY A 1 125 ? -8.915 -6.580 -12.689 1.00 31.92 138 GLY A CA 1
ATOM 621 C C . GLY A 1 125 ? -8.028 -7.657 -12.127 1.00 32.42 138 GLY A C 1
ATOM 622 O O . GLY A 1 125 ? -8.542 -8.604 -11.500 1.00 34.04 138 GLY A O 1
ATOM 623 N N . ALA A 1 126 ? -6.733 -7.490 -12.343 1.00 29.67 139 ALA A N 1
ATOM 624 C CA . ALA A 1 126 ? -5.670 -8.399 -11.898 1.00 31.79 139 ALA A CA 1
ATOM 625 C C . ALA A 1 126 ? -4.909 -7.723 -10.762 1.00 30.92 139 ALA A C 1
ATOM 626 O O . ALA A 1 126 ? -4.872 -6.463 -10.696 1.00 34.70 139 ALA A O 1
ATOM 628 N N . CYS A 1 127 ? -4.327 -8.530 -9.899 1.00 30.09 140 CYS A N 1
ATOM 629 C CA . CYS A 1 127 ? -3.577 -8.055 -8.713 1.00 34.43 140 CYS A CA 1
ATOM 630 C C . CYS A 1 127 ? -2.149 -8.558 -8.805 1.00 32.71 140 CYS A C 1
ATOM 631 O O . CYS A 1 127 ? -1.956 -9.738 -9.126 1.00 35.01 140 CYS A O 1
ATOM 634 N N . LEU A 1 128 ? -1.200 -7.687 -8.497 1.00 34.90 141 LEU A N 1
ATOM 635 C CA . LEU A 1 128 ? 0.199 -8.091 -8.263 1.00 37.25 141 LEU A CA 1
ATOM 636 C C . LEU A 1 128 ? 0.226 -8.902 -6.969 1.00 40.82 141 LEU A C 1
ATOM 637 O O . LEU A 1 128 ? -0.331 -8.430 -5.978 1.00 40.59 141 LEU A O 1
ATOM 642 N N . LEU A 1 129 ? 0.792 -10.102 -7.014 1.00 38.08 142 LEU A N 1
ATOM 643 C CA . LEU A 1 129 ? 0.891 -10.988 -5.837 1.00 39.50 142 LEU A CA 1
ATOM 644 C C . LEU A 1 129 ? 1.835 -10.328 -4.824 1.00 39.33 142 LEU A C 1
ATOM 645 O O . LEU A 1 129 ? 2.968 -9.976 -5.207 1.00 41.65 142 LEU A O 1
ATOM 650 N N . ASP A 1 130 ? 1.348 -10.072 -3.601 1.00 39.03 143 ASP A N 1
ATOM 651 C CA . ASP A 1 130 ? 2.133 -9.546 -2.455 1.00 41.96 143 ASP A CA 1
ATOM 652 C C . ASP A 1 130 ? 3.444 -10.326 -2.400 1.00 44.26 143 ASP A C 1
ATOM 653 O O . ASP A 1 130 ? 3.404 -11.562 -2.581 1.00 44.44 143 ASP A O 1
ATOM 655 N N . GLY A 1 131 ? 4.559 -9.614 -2.232 1.00 43.39 144 GLY A N 1
ATOM 656 C CA . GLY A 1 131 ? 5.919 -10.187 -2.190 1.00 46.28 144 GLY A CA 1
ATOM 657 C C . GLY A 1 131 ? 6.560 -10.362 -3.557 1.00 45.07 144 GLY A C 1
ATOM 658 O O . GLY A 1 131 ? 7.686 -10.843 -3.580 1.00 50.37 144 GLY A O 1
ATOM 659 N N . THR A 1 132 ? 5.900 -9.972 -4.657 1.00 43.67 145 THR A N 1
ATOM 660 C CA . THR A 1 132 ? 6.493 -9.997 -6.021 1.00 40.68 145 THR A CA 1
ATOM 661 C C . THR A 1 132 ? 6.640 -8.553 -6.551 1.00 43.76 145 THR A C 1
ATOM 662 O O . THR A 1 132 ? 6.036 -7.630 -5.995 1.00 41.96 145 THR A O 1
ATOM 666 N N . SER A 1 133 ? 7.488 -8.356 -7.557 1.00 39.92 146 SER A N 1
ATOM 667 C CA . SER A 1 133 ? 7.861 -7.034 -8.119 1.00 41.82 146 SER A CA 1
ATOM 668 C C . SER A 1 133 ? 6.627 -6.295 -8.652 1.00 41.43 146 SER A C 1
ATOM 669 O O . SER A 1 133 ? 5.739 -6.932 -9.233 1.00 39.01 146 SER A O 1
ATOM 672 N N . TYR A 1 134 ? 6.583 -4.986 -8.439 1.00 46.09 147 TYR A N 1
ATOM 673 C CA . TYR A 1 134 ? 5.894 -4.030 -9.340 1.00 47.13 147 TYR A CA 1
ATOM 674 C C . TYR A 1 134 ? 6.424 -4.263 -10.749 1.00 44.77 147 TYR A C 1
ATOM 675 O O . TYR A 1 134 ? 7.623 -4.502 -10.919 1.00 48.76 147 TYR A O 1
ATOM 684 N N . PRO A 1 135 ? 5.548 -4.253 -11.784 1.00 45.11 148 PRO A N 1
ATOM 685 C CA . PRO A 1 135 ? 5.956 -4.524 -13.156 1.00 44.20 148 PRO A CA 1
ATOM 686 C C . PRO A 1 135 ? 6.496 -3.247 -13.811 1.00 49.02 148 PRO A C 1
ATOM 687 O O . PRO A 1 135 ? 5.830 -2.685 -14.660 1.00 53.99 148 PRO A O 1
ATOM 691 N N . THR A 1 136 ? 7.691 -2.832 -13.390 1.00 48.77 149 THR A N 1
ATOM 692 C CA . THR A 1 136 ? 8.367 -1.575 -13.791 1.00 50.99 149 THR A CA 1
ATOM 693 C C . THR A 1 136 ? 9.413 -1.887 -14.863 1.00 52.30 149 THR A C 1
ATOM 694 O O . THR A 1 136 ? 9.887 -0.940 -15.503 1.00 59.86 149 THR A O 1
ATOM 698 N N . GLY A 1 137 ? 9.742 -3.168 -15.038 1.00 47.23 150 GLY A N 1
ATOM 699 C CA . GLY A 1 137 ? 10.887 -3.642 -15.827 1.00 50.07 150 GLY A CA 1
ATOM 700 C C . GLY A 1 137 ? 12.178 -3.490 -15.050 1.00 52.13 150 GLY A C 1
ATOM 701 O O . GLY A 1 137 ? 12.138 -2.916 -13.954 1.00 54.11 150 GLY A O 1
ATOM 702 N N . GLY A 1 138 ? 13.284 -3.980 -15.608 1.00 53.13 151 GLY A N 1
ATOM 703 C CA . GLY A 1 138 ? 14.599 -4.054 -14.938 1.00 51.54 151 GLY A CA 1
ATOM 704 C C . GLY A 1 138 ? 14.954 -5.487 -14.579 1.00 49.73 151 GLY A C 1
ATOM 705 O O . GLY A 1 138 ? 14.028 -6.311 -14.320 1.00 47.65 151 GLY A O 1
ATOM 706 N N . LYS A 1 139 ? 16.248 -5.785 -14.569 1.00 52.56 152 LYS A N 1
ATOM 707 C CA . LYS A 1 139 ? 16.813 -7.051 -14.039 1.00 57.96 152 LYS A CA 1
ATOM 708 C C . LYS A 1 139 ? 16.437 -7.171 -12.517 1.00 60.02 152 LYS A C 1
ATOM 709 O O . LYS A 1 139 ? 16.276 -6.145 -11.834 1.00 58.03 152 LYS A O 1
ATOM 715 N N . ASN A 1 140 ? 16.271 -8.450 -12.112 1.00 56.61 153 ASN A N 1
ATOM 716 C CA . ASN A 1 140 ? 15.912 -8.862 -10.726 1.00 55.33 153 ASN A CA 1
ATOM 717 C C . ASN A 1 140 ? 14.516 -8.342 -10.402 1.00 51.57 153 ASN A C 1
ATOM 718 O O . ASN A 1 140 ? 14.276 -8.018 -9.206 1.00 49.10 153 ASN A O 1
ATOM 723 N N . THR A 1 141 ? 13.648 -8.264 -11.422 1.00 46.41 154 THR A N 1
ATOM 724 C CA . THR A 1 141 ? 12.183 -8.064 -11.249 1.00 45.52 154 THR A CA 1
ATOM 725 C C . THR A 1 141 ? 11.434 -9.292 -11.777 1.00 43.41 154 THR A C 1
ATOM 726 O O . THR A 1 141 ? 11.826 -9.876 -12.801 1.00 42.30 154 THR A O 1
ATOM 730 N N . HIS A 1 142 ? 10.399 -9.690 -11.054 1.00 42.18 155 HIS A N 1
ATOM 731 C CA . HIS A 1 142 ? 9.470 -10.774 -11.443 1.00 42.36 155 HIS A CA 1
ATOM 732 C C . HIS A 1 142 ? 8.120 -10.451 -10.820 1.00 40.09 155 HIS A C 1
ATOM 733 O O . HIS A 1 142 ? 7.912 -10.837 -9.653 1.00 41.37 155 HIS A O 1
ATOM 740 N N . ALA A 1 143 ? 7.307 -9.704 -11.559 1.00 40.10 156 ALA A N 1
ATOM 741 C CA . ALA A 1 143 ? 5.909 -9.365 -11.224 1.00 37.94 156 ALA A CA 1
ATOM 742 C C . ALA A 1 143 ? 5.049 -10.591 -11.516 1.00 38.59 156 ALA A C 1
ATOM 743 O O . ALA A 1 143 ? 5.166 -11.158 -12.624 1.00 36.14 156 ALA A O 1
ATOM 745 N N . VAL A 1 144 ? 4.269 -11.023 -10.522 1.00 35.09 157 VAL A N 1
ATOM 746 C CA . VAL A 1 144 ? 3.262 -12.090 -10.689 1.00 32.93 157 VAL A CA 1
ATOM 747 C C . VAL A 1 144 ? 1.909 -11.385 -10.684 1.00 35.51 157 VAL A C 1
ATOM 748 O O . VAL A 1 144 ? 1.484 -10.915 -9.630 1.00 31.97 157 VAL A O 1
ATOM 752 N N . ILE A 1 145 ? 1.319 -11.254 -11.869 1.00 34.49 158 ILE A N 1
ATOM 753 C CA . ILE A 1 145 ? 0.006 -10.608 -12.074 1.00 34.96 158 ILE A CA 1
ATOM 754 C C . ILE A 1 145 ? -1.016 -11.746 -12.121 1.00 36.46 158 ILE A C 1
ATOM 755 O O . ILE A 1 145 ? -0.909 -12.617 -13.016 1.00 34.36 158 ILE A O 1
ATOM 760 N N . SER A 1 146 ? -1.932 -11.738 -11.156 1.00 30.41 159 SER A N 1
ATOM 761 C CA . SER A 1 146 ? -2.892 -12.826 -10.884 1.00 35.35 159 SER A CA 1
ATOM 762 C C . SER A 1 146 ? -4.328 -12.322 -11.100 1.00 34.51 159 SER A C 1
ATOM 763 O O . SER A 1 146 ? -4.627 -11.159 -10.783 1.00 32.46 159 SER A O 1
ATOM 766 N N . ALA A 1 147 ? -5.171 -13.157 -11.691 1.00 32.55 160 ALA A N 1
ATOM 767 C CA . ALA A 1 147 ? -6.606 -12.861 -11.877 1.00 33.45 160 ALA A CA 1
ATOM 768 C C . ALA A 1 147 ? -7.396 -14.164 -11.944 1.00 30.03 160 ALA A C 1
ATOM 769 O O . ALA A 1 147 ? -6.855 -15.211 -12.319 1.00 33.89 160 ALA A O 1
ATOM 771 N N . HIS A 1 148 ? -8.669 -14.060 -11.605 1.00 32.12 161 HIS A N 1
ATOM 772 C CA . HIS A 1 148 ? -9.682 -15.120 -11.785 1.00 32.44 161 HIS A CA 1
ATOM 773 C C . HIS A 1 148 ? -9.741 -15.510 -13.245 1.00 36.88 161 HIS A C 1
ATOM 774 O O . HIS A 1 148 ? -9.602 -14.642 -14.141 1.00 33.30 161 HIS A O 1
ATOM 781 N N . ARG A 1 149 ? -9.917 -16.801 -13.474 1.00 37.98 162 ARG A N 1
ATOM 782 C CA . ARG A 1 149 ? -10.238 -17.304 -14.812 1.00 41.34 162 ARG A CA 1
ATOM 783 C C . ARG A 1 149 ? -11.722 -17.000 -15.056 1.00 40.93 162 ARG A C 1
ATOM 784 O O . ARG A 1 149 ? -12.474 -17.930 -15.198 1.00 38.82 162 ARG A O 1
ATOM 792 N N . GLY A 1 150 ? -12.105 -15.724 -15.092 1.00 42.27 163 GLY A N 1
ATOM 793 C CA . GLY A 1 150 ? -13.512 -15.305 -15.242 1.00 42.23 163 GLY A CA 1
ATOM 794 C C . GLY A 1 150 ? -14.215 -15.210 -13.894 1.00 42.07 163 GLY A C 1
ATOM 795 O O . GLY A 1 150 ? -14.016 -16.076 -13.050 1.00 42.66 163 GLY A O 1
ATOM 796 N N . VAL A 1 151 ? -15.022 -14.177 -13.696 1.00 43.63 164 VAL A N 1
ATOM 797 C CA . VAL A 1 151 ? -16.112 -14.167 -12.680 1.00 45.87 164 VAL A CA 1
ATOM 798 C C . VAL A 1 151 ? -17.388 -13.827 -13.446 1.00 49.92 164 VAL A C 1
ATOM 799 O O . VAL A 1 151 ? -17.329 -13.255 -14.539 1.00 44.48 164 VAL A O 1
ATOM 803 N N . PRO A 1 152 ? -18.577 -14.191 -12.918 1.00 52.63 165 PRO A N 1
ATOM 804 C CA . PRO A 1 152 ? -19.824 -13.989 -13.659 1.00 55.30 165 PRO A CA 1
ATOM 805 C C . PRO A 1 152 ? -19.869 -12.625 -14.376 1.00 55.80 165 PRO A C 1
ATOM 806 O O . PRO A 1 152 ? -20.310 -12.567 -15.517 1.00 58.38 165 PRO A O 1
ATOM 810 N N . ASN A 1 153 ? -19.340 -11.586 -13.728 1.00 53.37 166 ASN A N 1
ATOM 811 C CA . ASN A 1 153 ? -19.381 -10.174 -14.193 1.00 60.54 166 ASN A CA 1
ATOM 812 C C . ASN A 1 153 ? -18.356 -9.866 -15.307 1.00 63.18 166 ASN A C 1
ATOM 813 O O . ASN A 1 153 ? -18.576 -8.885 -16.034 1.00 58.00 166 ASN A O 1
ATOM 818 N N . ALA A 1 154 ? -17.253 -10.612 -15.440 1.00 52.04 167 ALA A N 1
ATOM 819 C CA . ALA A 1 154 ? -16.067 -10.128 -16.191 1.00 48.14 167 ALA A CA 1
ATOM 820 C C . ALA A 1 154 ? -15.151 -11.286 -16.595 1.00 45.80 167 ALA A C 1
ATOM 821 O O . ALA A 1 154 ? -14.869 -12.171 -15.747 1.00 42.33 167 ALA A O 1
ATOM 823 N N . GLU A 1 155 ? -14.652 -11.242 -17.829 1.00 48.96 168 GLU A N 1
ATOM 824 C CA . GLU A 1 155 ? -13.847 -12.348 -18.411 1.00 47.31 168 GLU A CA 1
ATOM 825 C C . GLU A 1 155 ? -12.488 -12.434 -17.710 1.00 39.42 168 GLU A C 1
ATOM 826 O O . GLU A 1 155 ? -12.037 -13.586 -17.438 1.00 40.77 168 GLU A O 1
ATOM 832 N N . LEU A 1 156 ? -11.887 -11.291 -17.360 1.00 37.10 169 LEU A N 1
ATOM 833 C CA . LEU A 1 156 ? -10.581 -11.250 -16.638 1.00 34.99 169 LEU A CA 1
ATOM 834 C C . LEU A 1 156 ? -9.588 -12.158 -17.389 1.00 35.45 169 LEU A C 1
ATOM 835 O O . LEU A 1 156 ? -9.384 -11.890 -18.566 1.00 34.92 169 LEU A O 1
ATOM 840 N N . PHE A 1 157 ? -9.048 -13.218 -16.769 1.00 34.61 170 PHE A N 1
ATOM 841 C CA . PHE A 1 157 ? -8.012 -14.114 -17.351 1.00 33.30 170 PHE A CA 1
ATOM 842 C C . PHE A 1 157 ? -8.644 -15.382 -17.940 1.00 34.40 170 PHE A C 1
ATOM 843 O O . PHE A 1 157 ? -7.890 -16.362 -18.191 1.00 34.72 170 PHE A O 1
ATOM 851 N N . THR A 1 158 ? -9.941 -15.347 -18.262 1.00 35.70 171 THR A N 1
ATOM 852 C CA . THR A 1 158 ? -10.647 -16.416 -19.023 1.00 37.67 171 THR A CA 1
ATOM 853 C C . THR A 1 158 ? -9.830 -16.907 -20.238 1.00 41.38 171 THR A C 1
ATOM 854 O O . THR A 1 158 ? -9.722 -18.126 -20.398 1.00 39.52 171 THR A O 1
ATOM 858 N N . ARG A 1 159 ? -9.266 -16.023 -21.070 1.00 38.27 172 ARG A N 1
ATOM 859 C CA . ARG A 1 159 ? -8.584 -16.435 -22.329 1.00 39.05 172 ARG A CA 1
ATOM 860 C C . ARG A 1 159 ? -7.058 -16.516 -22.176 1.00 36.55 172 ARG A C 1
ATOM 861 O O . ARG A 1 159 ? -6.391 -16.942 -23.132 1.00 38.73 172 ARG A O 1
ATOM 869 N N . VAL A 1 160 ? -6.505 -16.183 -21.013 1.00 36.15 173 VAL A N 1
ATOM 870 C CA . VAL A 1 160 ? -5.026 -16.224 -20.792 1.00 34.60 173 VAL A CA 1
ATOM 871 C C . VAL A 1 160 ? -4.443 -17.621 -21.035 1.00 37.62 173 VAL A C 1
ATOM 872 O O . VAL A 1 160 ? -3.356 -17.735 -21.611 1.00 35.33 173 VAL A O 1
ATOM 876 N N . PRO A 1 161 ? -5.112 -18.732 -20.659 1.00 39.17 174 PRO A N 1
ATOM 877 C CA . PRO A 1 161 ? -4.600 -20.068 -20.979 1.00 38.80 174 PRO A CA 1
ATOM 878 C C . PRO A 1 161 ? -4.464 -20.415 -22.468 1.00 40.89 174 PRO A C 1
ATOM 879 O O . PRO A 1 161 ? -3.878 -21.426 -22.756 1.00 43.35 174 PRO A O 1
ATOM 883 N N . ALA A 1 162 ? -5.017 -19.610 -23.381 1.00 38.32 175 ALA A N 1
ATOM 884 C CA . ALA A 1 162 ? -4.847 -19.794 -24.841 1.00 42.26 175 ALA A CA 1
ATOM 885 C C . ALA A 1 162 ? -3.513 -19.188 -25.294 1.00 40.55 175 ALA A C 1
ATOM 886 O O . ALA A 1 162 ? -3.197 -19.314 -26.480 1.00 43.78 175 ALA A O 1
ATOM 888 N N . LEU A 1 163 ? -2.775 -18.502 -24.424 1.00 39.04 176 LEU A N 1
ATOM 889 C CA . LEU A 1 163 ? -1.508 -17.846 -24.857 1.00 43.31 176 LEU A CA 1
ATOM 890 C C . LEU A 1 163 ? -0.442 -18.924 -25.092 1.00 46.29 176 LEU A C 1
ATOM 891 O O . LEU A 1 163 ? -0.410 -19.900 -24.336 1.00 45.59 176 LEU A O 1
ATOM 896 N N . LYS A 1 164 ? 0.421 -18.704 -26.081 1.00 48.43 177 LYS A N 1
ATOM 897 C CA . LYS A 1 164 ? 1.496 -19.636 -26.502 1.00 54.51 177 LYS A CA 1
ATOM 898 C C . LYS A 1 164 ? 2.843 -18.902 -26.500 1.00 48.81 177 LYS A C 1
ATOM 899 O O . LYS A 1 164 ? 2.860 -17.654 -26.487 1.00 46.99 177 LYS A O 1
ATOM 905 N N . LYS A 1 165 ? 3.936 -19.656 -26.582 1.00 52.91 178 LYS A N 1
ATOM 906 C CA . LYS A 1 165 ? 5.306 -19.104 -26.742 1.00 53.64 178 LYS A CA 1
ATOM 907 C C . LYS A 1 165 ? 5.315 -18.193 -27.971 1.00 48.01 178 LYS A C 1
ATOM 908 O O . LYS A 1 165 ? 4.753 -18.597 -28.995 1.00 50.67 178 LYS A O 1
ATOM 914 N N . GLY A 1 166 ? 5.899 -17.000 -27.847 1.00 43.53 179 GLY A N 1
ATOM 915 C CA . GLY A 1 166 ? 6.018 -16.008 -28.933 1.00 44.76 179 GLY A CA 1
ATOM 916 C C . GLY A 1 166 ? 4.938 -14.940 -28.853 1.00 44.85 179 GLY A C 1
ATOM 917 O O . GLY A 1 166 ? 5.123 -13.858 -29.457 1.00 41.79 179 GLY A O 1
ATOM 918 N N . ASP A 1 167 ? 3.839 -15.203 -28.128 1.00 45.09 180 ASP A N 1
ATOM 919 C CA . ASP A 1 167 ? 2.775 -14.192 -27.929 1.00 40.06 180 ASP A CA 1
ATOM 920 C C . ASP A 1 167 ? 3.335 -13.083 -27.035 1.00 36.86 180 ASP A C 1
ATOM 921 O O . ASP A 1 167 ? 4.158 -13.375 -26.158 1.00 38.50 180 ASP A O 1
ATOM 926 N N . LYS A 1 168 ? 2.882 -11.852 -27.261 1.00 37.06 181 LYS A N 1
ATOM 927 C CA . LYS A 1 168 ? 3.359 -10.645 -26.559 1.00 37.92 181 LYS A CA 1
ATOM 928 C C . LYS A 1 168 ? 2.275 -10.090 -25.634 1.00 41.53 181 LYS A C 1
ATOM 929 O O . LYS A 1 168 ? 1.072 -10.244 -25.907 1.00 37.72 181 LYS A O 1
ATOM 935 N N . PHE A 1 169 ? 2.705 -9.430 -24.573 1.00 34.58 182 PHE A N 1
ATOM 936 C CA . PHE A 1 169 ? 1.807 -8.596 -23.749 1.00 35.24 182 PHE A CA 1
ATOM 937 C C . PHE A 1 169 ? 2.559 -7.340 -23.340 1.00 34.69 182 PHE A C 1
ATOM 938 O O . PHE A 1 169 ? 3.822 -7.316 -23.390 1.00 33.95 182 PHE A O 1
ATOM 946 N N . PHE A 1 170 ? 1.783 -6.329 -22.974 1.00 34.03 183 PHE A N 1
ATOM 947 C CA . PHE A 1 170 ? 2.265 -4.951 -22.743 1.00 37.21 183 PHE A CA 1
ATOM 948 C C . PHE A 1 170 ? 1.784 -4.464 -21.374 1.00 37.28 183 PHE A C 1
ATOM 949 O O . PHE A 1 170 ? 0.628 -4.774 -20.930 1.00 36.34 183 PHE A O 1
ATOM 957 N N . ILE A 1 171 ? 2.675 -3.714 -20.728 1.00 38.46 184 ILE A N 1
ATOM 958 C CA . ILE A 1 171 ? 2.456 -3.041 -19.419 1.00 39.83 184 ILE A CA 1
ATOM 959 C C . ILE A 1 171 ? 2.608 -1.540 -19.652 1.00 41.10 184 ILE A C 1
ATOM 960 O O . ILE A 1 171 ? 3.650 -1.145 -20.179 1.00 40.45 184 ILE A O 1
ATOM 965 N N . SER A 1 172 ? 1.590 -0.758 -19.314 1.00 37.80 185 SER A N 1
ATOM 966 C CA . SER A 1 172 ? 1.684 0.719 -19.183 1.00 46.57 185 SER A CA 1
ATOM 967 C C . SER A 1 172 ? 1.769 1.016 -17.684 1.00 46.80 185 SER A C 1
ATOM 968 O O . SER A 1 172 ? 0.858 0.568 -16.967 1.00 43.37 185 SER A O 1
ATOM 971 N N . ILE A 1 173 ? 2.832 1.679 -17.226 1.00 46.35 186 ILE A N 1
ATOM 972 C CA . ILE A 1 173 ? 3.070 1.921 -15.770 1.00 46.83 186 ILE A CA 1
ATOM 973 C C . ILE A 1 173 ? 3.853 3.221 -15.624 1.00 58.08 186 ILE A C 1
ATOM 974 O O . ILE A 1 173 ? 4.962 3.321 -16.182 1.00 59.90 186 ILE A O 1
ATOM 979 N N . GLY A 1 174 ? 3.259 4.193 -14.933 1.00 68.28 187 GLY A N 1
ATOM 980 C CA . GLY A 1 174 ? 3.748 5.582 -14.868 1.00 73.41 187 GLY A CA 1
ATOM 981 C C . GLY A 1 174 ? 4.015 6.149 -16.252 1.00 78.42 187 GLY A C 1
ATOM 982 O O . GLY A 1 174 ? 3.070 6.206 -17.061 1.00 79.04 187 GLY A O 1
ATOM 983 N N . ASN A 1 175 ? 5.261 6.568 -16.498 1.00 82.14 188 ASN A N 1
ATOM 984 C CA . ASN A 1 175 ? 5.738 7.173 -17.769 1.00 86.09 188 ASN A CA 1
ATOM 985 C C . ASN A 1 175 ? 6.563 6.123 -18.521 1.00 80.89 188 ASN A C 1
ATOM 986 O O . ASN A 1 175 ? 7.774 6.358 -18.717 1.00 94.15 188 ASN A O 1
ATOM 988 N N . HIS A 1 176 ? 5.944 5.002 -18.899 1.00 66.38 189 HIS A N 1
ATOM 989 C CA . HIS A 1 176 ? 6.648 3.821 -19.459 1.00 61.04 189 HIS A CA 1
ATOM 990 C C . HIS A 1 176 ? 5.663 2.834 -20.103 1.00 55.67 189 HIS A C 1
ATOM 991 O O . HIS A 1 176 ? 4.585 2.556 -19.512 1.00 49.41 189 HIS A O 1
ATOM 993 N N . LYS A 1 177 ? 6.038 2.317 -21.276 1.00 50.03 190 LYS A N 1
ATOM 994 C CA . LYS A 1 177 ? 5.389 1.151 -21.927 1.00 50.53 190 LYS A CA 1
ATOM 995 C C . LYS A 1 177 ? 6.429 0.036 -22.053 1.00 46.80 190 LYS A C 1
ATOM 996 O O . LYS A 1 177 ? 7.535 0.318 -22.550 1.00 44.06 190 LYS A O 1
ATOM 1002 N N . LEU A 1 178 ? 6.091 -1.174 -21.606 1.00 39.20 191 LEU A N 1
ATOM 1003 C CA . LEU A 1 178 ? 7.027 -2.329 -21.577 1.00 42.05 191 LEU A CA 1
ATOM 1004 C C . LEU A 1 178 ? 6.424 -3.457 -22.411 1.00 38.97 191 LEU A C 1
ATOM 1005 O O . LEU A 1 178 ? 5.188 -3.675 -22.321 1.00 34.50 191 LEU A O 1
ATOM 1010 N N . ALA A 1 179 ? 7.258 -4.131 -23.203 1.00 35.67 192 ALA A N 1
ATOM 1011 C CA . ALA A 1 179 ? 6.867 -5.319 -23.991 1.00 35.55 192 ALA A CA 1
ATOM 1012 C C . ALA A 1 179 ? 7.434 -6.583 -23.334 1.00 35.64 192 ALA A C 1
ATOM 1013 O O . ALA A 1 179 ? 8.586 -6.564 -22.863 1.00 39.36 192 ALA A O 1
ATOM 1015 N N . TYR A 1 180 ? 6.623 -7.631 -23.260 1.00 38.48 193 TYR A N 1
ATOM 1016 C CA . TYR A 1 180 ? 7.019 -8.976 -22.782 1.00 38.38 193 TYR A CA 1
ATOM 1017 C C . TYR A 1 180 ? 6.639 -9.999 -23.852 1.00 42.05 193 TYR A C 1
ATOM 1018 O O . TYR A 1 180 ? 5.592 -9.848 -24.513 1.00 41.37 193 TYR A O 1
ATOM 1027 N N . GLN A 1 181 ? 7.502 -10.987 -24.041 1.00 39.41 194 GLN A N 1
ATOM 1028 C CA . GLN A 1 181 ? 7.243 -12.125 -24.953 1.00 42.35 194 GLN A CA 1
ATOM 1029 C C . GLN A 1 181 ? 7.134 -13.390 -24.103 1.00 39.90 194 GLN A C 1
ATOM 1030 O O . GLN A 1 181 ? 8.086 -13.650 -23.344 1.00 39.82 194 GLN A O 1
ATOM 1036 N N . VAL A 1 182 ? 6.047 -14.152 -24.279 1.00 37.42 195 VAL A N 1
ATOM 1037 C CA . VAL A 1 182 ? 5.801 -15.450 -23.582 1.00 38.28 195 VAL A CA 1
ATOM 1038 C C . VAL A 1 182 ? 6.856 -16.466 -24.028 1.00 41.17 195 VAL A C 1
ATOM 1039 O O . VAL A 1 182 ? 7.034 -16.630 -25.236 1.00 42.20 195 VAL A O 1
ATOM 1043 N N . PHE A 1 183 ? 7.540 -17.119 -23.090 1.00 43.12 196 PHE A N 1
ATOM 1044 C CA . PHE A 1 183 ? 8.511 -18.195 -23.419 1.00 46.49 196 PHE A CA 1
ATOM 1045 C C . PHE A 1 183 ? 8.246 -19.442 -22.571 1.00 47.93 196 PHE A C 1
ATOM 1046 O O . PHE A 1 183 ? 8.909 -20.435 -22.837 1.00 48.68 196 PHE A O 1
ATOM 1054 N N . LYS A 1 184 ? 7.331 -19.404 -21.593 1.00 47.19 197 LYS A N 1
ATOM 1055 C CA . LYS A 1 184 ? 7.159 -20.539 -20.647 1.00 49.50 197 LYS A CA 1
ATOM 1056 C C . LYS A 1 184 ? 5.712 -20.618 -20.151 1.00 47.46 197 LYS A C 1
ATOM 1057 O O . LYS A 1 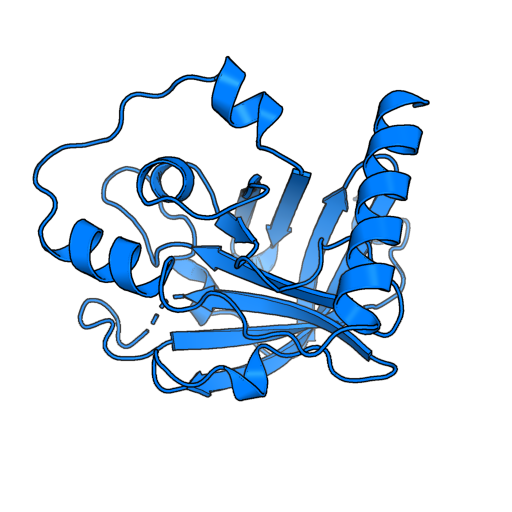184 ? 5.137 -19.581 -19.800 1.00 43.30 197 LYS A O 1
ATOM 1063 N N . ARG A 1 185 ? 5.162 -21.831 -20.152 1.00 51.18 198 ARG A N 1
ATOM 1064 C CA . ARG A 1 185 ? 3.840 -22.190 -19.578 1.00 52.76 198 ARG A CA 1
ATOM 1065 C C . ARG A 1 185 ? 4.115 -23.322 -18.592 1.00 52.31 198 ARG A C 1
ATOM 1066 O O . ARG A 1 185 ? 4.793 -24.281 -18.986 1.00 47.85 198 ARG A O 1
ATOM 1074 N N . GLN A 1 186 ? 3.656 -23.193 -17.350 1.00 45.95 199 GLN A N 1
ATOM 1075 C CA . GLN A 1 186 ? 3.784 -24.286 -16.360 1.00 49.13 199 GLN A CA 1
ATOM 1076 C C . GLN A 1 186 ? 2.531 -24.342 -15.501 1.00 44.92 199 GLN A C 1
ATOM 1077 O O . GLN A 1 186 ? 1.820 -23.305 -15.343 1.00 41.30 199 GLN A O 1
ATOM 1083 N N . VAL A 1 187 ? 2.273 -25.541 -14.998 1.00 43.11 200 VAL A N 1
ATOM 1084 C CA . VAL A 1 187 ? 1.244 -25.795 -13.964 1.00 46.45 200 VAL A CA 1
ATOM 1085 C C . VAL A 1 187 ? 1.973 -26.100 -12.658 1.00 46.76 200 VAL A C 1
ATOM 1086 O O . VAL A 1 187 ? 2.847 -27.008 -12.646 1.00 47.46 200 VAL A O 1
ATOM 1090 N N . ILE A 1 188 ? 1.603 -25.394 -11.594 1.00 44.48 201 ILE A N 1
ATOM 1091 C CA . ILE A 1 188 ? 2.207 -25.585 -10.243 1.00 47.77 201 ILE A CA 1
ATOM 1092 C C . ILE A 1 188 ? 1.088 -25.945 -9.264 1.00 49.41 201 ILE A C 1
ATOM 1093 O O . ILE A 1 188 ? -0.105 -25.724 -9.614 1.00 48.93 201 ILE A O 1
ATOM 1098 N N . GLU A 1 189 ? 1.466 -26.493 -8.106 1.00 46.96 202 GLU A N 1
ATOM 1099 C CA . GLU A 1 189 ? 0.581 -26.610 -6.922 1.00 51.42 202 GLU A CA 1
ATOM 1100 C C . GLU A 1 189 ? 0.329 -25.201 -6.384 1.00 45.53 202 GLU A C 1
ATOM 1101 O O . GLU A 1 189 ? 1.226 -24.367 -6.376 1.00 42.69 202 GLU A O 1
ATOM 1107 N N . PRO A 1 190 ? -0.875 -24.915 -5.851 1.00 43.60 203 PRO A N 1
ATOM 1108 C CA . PRO A 1 190 ? -1.199 -23.571 -5.359 1.00 46.88 203 PRO A CA 1
ATOM 1109 C C . PRO A 1 190 ? -0.283 -23.068 -4.221 1.00 49.24 203 PRO A C 1
ATOM 1110 O O . PRO A 1 190 ? -0.155 -21.864 -4.051 1.00 48.57 203 PRO A O 1
ATOM 1114 N N . SER A 1 191 ? 0.365 -23.988 -3.505 1.00 49.04 204 SER A N 1
ATOM 1115 C CA . SER A 1 191 ? 1.277 -23.726 -2.363 1.00 57.00 204 SER A CA 1
ATOM 1116 C C . SER A 1 191 ? 2.717 -23.492 -2.853 1.00 54.57 204 SER A C 1
ATOM 1117 O O . SER A 1 191 ? 3.560 -23.031 -2.053 1.00 55.50 204 SER A O 1
ATOM 1120 N N . ASP A 1 192 ? 3.028 -23.841 -4.097 1.00 52.75 205 ASP A N 1
ATOM 1121 C CA . ASP A 1 192 ? 4.420 -23.762 -4.623 1.00 53.83 205 ASP A CA 1
ATOM 1122 C C . ASP A 1 192 ? 4.746 -22.285 -4.876 1.00 52.21 205 ASP A C 1
ATOM 1123 O O . ASP A 1 192 ? 4.044 -21.675 -5.670 1.00 53.55 205 ASP A O 1
ATOM 1128 N N . THR A 1 193 ? 5.734 -21.711 -4.188 1.00 52.05 206 THR A N 1
ATOM 1129 C CA . THR A 1 193 ? 6.164 -20.301 -4.392 1.00 56.83 206 THR A CA 1
ATOM 1130 C C . THR A 1 193 ? 7.491 -20.226 -5.171 1.00 58.36 206 THR A C 1
ATOM 1131 O O . THR A 1 193 ? 7.867 -19.101 -5.543 1.00 53.53 206 THR A O 1
ATOM 1135 N N . ARG A 1 194 ? 8.172 -21.355 -5.408 1.00 60.48 207 ARG A N 1
ATOM 1136 C CA . ARG A 1 194 ? 9.526 -21.411 -6.035 1.00 65.94 207 ARG A CA 1
ATOM 1137 C C . ARG A 1 194 ? 9.526 -20.666 -7.374 1.00 60.08 207 ARG A C 1
ATOM 1138 O O . ARG A 1 194 ? 10.424 -19.814 -7.580 1.00 55.13 207 ARG A O 1
ATOM 1146 N N . GLN A 1 195 ? 8.563 -20.981 -8.247 1.00 56.53 208 GLN A N 1
ATOM 1147 C CA . GLN A 1 195 ? 8.477 -20.427 -9.624 1.00 54.39 208 GLN A CA 1
ATOM 1148 C C . GLN A 1 195 ? 7.973 -18.977 -9.596 1.00 49.30 208 GLN A C 1
ATOM 1149 O O . GLN A 1 195 ? 7.930 -18.342 -10.673 1.00 47.73 208 GLN A O 1
ATOM 1155 N N . LEU A 1 196 ? 7.585 -18.466 -8.428 1.00 43.79 209 LEU A N 1
ATOM 1156 C CA . LEU A 1 196 ? 7.013 -17.103 -8.285 1.00 41.79 209 LEU A CA 1
ATOM 1157 C C . LEU A 1 196 ? 8.055 -16.157 -7.682 1.00 43.41 209 LEU A C 1
ATOM 1158 O O . LEU A 1 196 ? 7.752 -14.970 -7.519 1.00 45.51 209 LEU A O 1
ATOM 1163 N N . ARG A 1 197 ? 9.267 -16.647 -7.435 1.00 46.50 210 ARG A N 1
ATOM 1164 C CA . ARG A 1 197 ? 10.372 -15.835 -6.866 1.00 50.83 210 ARG A CA 1
ATOM 1165 C C . ARG A 1 197 ? 11.103 -15.071 -7.974 1.00 47.37 210 ARG A C 1
ATOM 1166 O O . ARG A 1 197 ? 10.982 -15.436 -9.139 1.00 46.25 210 ARG A O 1
ATOM 1174 N N . ILE A 1 198 ? 11.853 -14.044 -7.591 1.00 50.80 211 ILE A N 1
ATOM 1175 C CA . ILE A 1 198 ? 12.718 -13.255 -8.506 1.00 54.55 211 ILE A CA 1
ATOM 1176 C C . ILE A 1 198 ? 13.822 -14.176 -9.040 1.00 54.48 211 ILE A C 1
ATOM 1177 O O . ILE A 1 198 ? 14.493 -14.790 -8.226 1.00 54.08 211 ILE A O 1
ATOM 1182 N N . VAL A 1 199 ? 13.931 -14.311 -10.364 1.00 54.03 212 VAL A N 1
ATOM 1183 C CA . VAL A 1 199 ? 15.085 -14.964 -11.046 1.00 57.56 212 VAL A CA 1
ATOM 1184 C C . VAL A 1 199 ? 16.177 -13.912 -11.230 1.00 59.57 212 VAL A C 1
ATOM 1185 O O . VAL A 1 199 ? 15.981 -12.930 -11.967 1.00 53.75 212 VAL A O 1
ATOM 1189 N N . PRO A 1 200 ? 17.332 -14.056 -10.533 1.00 62.72 213 PRO A N 1
ATOM 1190 C CA . PRO A 1 200 ? 18.418 -13.083 -10.634 1.00 64.98 213 PRO A CA 1
ATOM 1191 C C . PRO A 1 200 ? 18.877 -12.873 -12.126 1.00 63.67 213 PRO A C 1
ATOM 1192 O O . PRO A 1 200 ? 18.862 -13.844 -12.857 1.00 68.60 213 PRO A O 1
ATOM 1196 N N . GLY A 1 201 ? 18.976 -11.583 -12.500 1.00 60.20 214 GLY A N 1
ATOM 1197 C CA . GLY A 1 201 ? 19.454 -11.119 -13.826 1.00 64.62 214 GLY A CA 1
ATOM 1198 C C . GLY A 1 201 ? 18.381 -11.225 -14.902 1.00 59.16 214 GLY A C 1
ATOM 1199 O O . GLY A 1 201 ? 18.689 -10.953 -16.072 1.00 59.74 214 GLY A O 1
ATOM 1200 N N . GLN A 1 202 ? 17.157 -11.609 -14.545 1.00 58.91 215 GLN A N 1
ATOM 1201 C CA . GLN A 1 202 ? 16.053 -11.729 -15.531 1.00 54.98 215 GLN A CA 1
ATOM 1202 C C . GLN A 1 202 ? 15.026 -10.623 -15.250 1.00 52.61 215 GLN A C 1
ATOM 1203 O O . GLN A 1 202 ? 14.952 -10.124 -14.097 1.00 53.15 215 GLN A O 1
ATOM 1209 N N . ASP A 1 203 ? 14.318 -10.208 -16.301 1.00 49.41 216 ASP A N 1
ATOM 1210 C CA . ASP A 1 203 ? 13.214 -9.216 -16.245 1.00 48.18 216 ASP A CA 1
ATOM 1211 C C . ASP A 1 203 ? 11.947 -9.948 -16.711 1.00 47.15 216 ASP A C 1
ATOM 1212 O O . ASP A 1 203 ? 11.768 -10.106 -17.945 1.00 43.98 216 ASP A O 1
ATOM 1217 N N . LEU A 1 204 ? 11.122 -10.407 -15.765 1.00 41.72 217 LEU A N 1
ATOM 1218 C CA . LEU A 1 204 ? 10.013 -11.357 -16.048 1.00 39.51 217 LEU A CA 1
ATOM 1219 C C . LEU A 1 204 ? 8.698 -10.807 -15.524 1.00 38.79 217 LEU A C 1
ATOM 1220 O O . LEU A 1 204 ? 8.686 -10.158 -14.452 1.00 38.46 217 LEU A O 1
ATOM 1225 N N . VAL A 1 205 ? 7.624 -11.114 -16.240 1.00 34.86 218 VAL A N 1
ATOM 1226 C CA . VAL A 1 205 ? 6.229 -10.981 -15.749 1.00 34.08 218 VAL A CA 1
ATOM 1227 C C . VAL A 1 205 ? 5.530 -12.321 -16.002 1.00 35.43 218 VAL A C 1
ATOM 1228 O O . VAL A 1 205 ? 5.633 -12.878 -17.134 1.00 34.58 218 VAL A O 1
ATOM 1232 N N . THR A 1 206 ? 4.946 -12.870 -14.944 1.00 37.09 219 THR A N 1
ATOM 1233 C CA . THR A 1 206 ? 4.115 -14.093 -14.978 1.00 36.67 219 THR A CA 1
ATOM 1234 C C . THR A 1 206 ? 2.654 -13.672 -14.822 1.00 34.16 219 THR A C 1
ATOM 1235 O O . THR A 1 206 ? 2.320 -12.902 -13.870 1.00 38.26 219 THR A O 1
ATOM 1239 N N . LEU A 1 207 ? 1.830 -14.138 -15.746 1.00 33.84 220 LEU A N 1
ATOM 1240 C CA . LEU A 1 207 ? 0.363 -14.111 -15.632 1.00 31.87 220 LEU A CA 1
ATOM 1241 C C . LEU A 1 207 ? -0.083 -15.418 -14.968 1.00 34.84 220 LEU A C 1
ATOM 1242 O O . LEU A 1 207 ? 0.228 -16.496 -15.491 1.00 37.05 220 LEU A O 1
ATOM 1247 N N . MET A 1 208 ? -0.800 -15.327 -13.848 1.00 32.20 221 MET A N 1
ATOM 1248 C CA . MET A 1 208 ? -1.202 -16.522 -13.075 1.00 33.23 221 MET A CA 1
ATOM 1249 C C . MET A 1 208 ? -2.727 -16.586 -13.034 1.00 34.67 221 MET A C 1
ATOM 1250 O O . MET A 1 208 ? -3.364 -15.553 -12.729 1.00 34.78 221 MET A O 1
ATOM 1255 N N . THR A 1 209 ? -3.282 -17.767 -13.314 1.00 32.73 222 THR A N 1
ATOM 1256 C CA . THR A 1 209 ? -4.710 -18.075 -13.053 1.00 32.83 222 THR A CA 1
ATOM 1257 C C . THR A 1 209 ? -4.827 -19.553 -12.675 1.00 33.75 222 THR A C 1
ATOM 1258 O O . THR A 1 209 ? -3.827 -20.235 -12.423 1.00 35.63 222 THR A O 1
ATOM 1272 N N . THR A 1 211 ? -6.412 -23.609 -13.017 1.00 42.05 224 THR A N 1
ATOM 1273 C CA . THR A 1 211 ? -6.543 -24.732 -13.928 1.00 46.12 224 THR A CA 1
ATOM 1274 C C . THR A 1 211 ? -6.685 -25.996 -13.076 1.00 46.99 224 THR A C 1
ATOM 1275 O O . THR A 1 211 ? -6.227 -26.019 -11.936 1.00 46.26 224 THR A O 1
ATOM 1279 N N . PRO A 1 212 ? -7.363 -27.075 -13.533 1.00 52.32 225 PRO A N 1
ATOM 1280 C CA . PRO A 1 212 ? -8.180 -27.064 -14.746 1.00 53.46 225 PRO A CA 1
ATOM 1281 C C . PRO A 1 212 ? -9.421 -26.163 -14.633 1.00 52.11 225 PRO A C 1
ATOM 1282 O O . PRO A 1 212 ? -9.814 -25.734 -13.541 1.00 46.81 225 PRO A O 1
ATOM 1286 N N . TYR A 1 213 ? -9.983 -25.846 -15.794 1.00 55.08 226 TYR A N 1
ATOM 1287 C CA . TYR A 1 213 ? -11.217 -25.040 -15.960 1.00 55.59 226 TYR A CA 1
ATOM 1288 C C . TYR A 1 213 ? -12.335 -25.602 -15.066 1.00 57.85 226 TYR A C 1
ATOM 1289 O O . TYR A 1 213 ? -12.626 -26.816 -15.136 1.00 58.79 226 TYR A O 1
ATOM 1298 N N . MET A 1 214 ? -12.930 -24.729 -14.249 1.00 63.60 227 MET A N 1
ATOM 1299 C CA . MET A 1 214 ? -14.077 -25.002 -13.338 1.00 72.02 227 MET A CA 1
ATOM 1300 C C . MET A 1 214 ? -13.705 -26.026 -12.251 1.00 68.19 227 MET A C 1
ATOM 1301 O O . MET A 1 214 ? -14.629 -26.517 -11.594 1.00 65.11 227 MET A O 1
ATOM 1306 N N . ILE A 1 215 ? -12.413 -26.316 -12.050 1.00 62.69 228 ILE A N 1
ATOM 1307 C CA . ILE A 1 215 ? -11.902 -27.188 -10.949 1.00 58.51 228 ILE A CA 1
ATOM 1308 C C . ILE A 1 215 ? -10.927 -26.355 -10.105 1.00 52.81 228 ILE A C 1
ATOM 1309 O O . ILE A 1 215 ? -11.116 -26.296 -8.893 1.00 51.04 228 ILE A O 1
ATOM 1314 N N . ASN A 1 216 ? -9.924 -25.734 -10.730 1.00 48.61 229 ASN A N 1
ATOM 1315 C CA . ASN A 1 216 ? -9.088 -24.670 -10.110 1.00 49.34 229 ASN A CA 1
ATOM 1316 C C . ASN A 1 216 ? -8.203 -25.214 -8.978 1.00 47.93 229 ASN A C 1
ATOM 1317 O O . ASN A 1 216 ? -7.849 -24.423 -8.091 1.00 48.71 229 ASN A O 1
ATOM 1322 N N . SER A 1 217 ? -7.831 -26.491 -9.025 1.00 49.87 230 SER A N 1
ATOM 1323 C CA . SER A 1 217 ? -6.970 -27.157 -8.013 1.00 52.35 230 SER A CA 1
ATOM 1324 C C . SER A 1 217 ? -5.517 -26.681 -8.161 1.00 53.10 230 SER A C 1
ATOM 1325 O O . SER A 1 217 ? -4.743 -26.837 -7.199 1.00 50.33 230 SER A O 1
ATOM 1328 N N . HIS A 1 218 ? -5.153 -26.157 -9.338 1.00 49.90 231 HIS A N 1
ATOM 1329 C CA . HIS A 1 218 ? -3.763 -25.803 -9.710 1.00 48.85 231 HIS A CA 1
ATOM 1330 C C . HIS A 1 218 ? -3.717 -24.370 -10.250 1.00 44.58 231 HIS A C 1
ATOM 1331 O O . HIS A 1 218 ? -4.781 -23.761 -10.445 1.00 42.19 231 HIS A O 1
ATOM 1338 N N . ARG A 1 219 ? -2.503 -23.873 -10.449 1.00 41.95 232 ARG A N 1
ATOM 1339 C CA . ARG A 1 219 ? -2.204 -22.533 -10.996 1.00 41.40 232 ARG A CA 1
ATOM 1340 C C . ARG A 1 219 ? -1.471 -22.733 -12.322 1.00 39.54 232 ARG A C 1
ATOM 1341 O O . ARG A 1 219 ? -0.562 -23.564 -12.397 1.0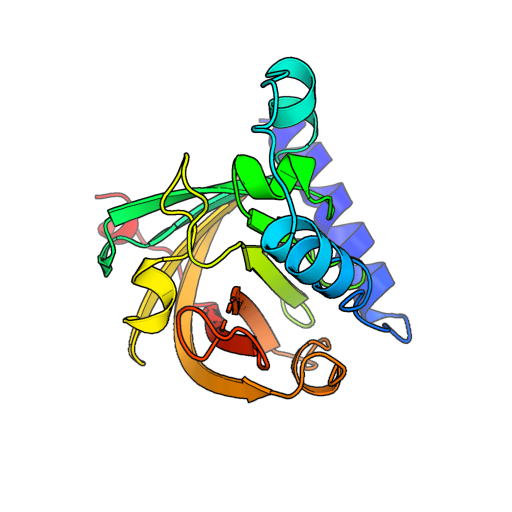0 37.91 232 ARG A O 1
ATOM 1349 N N . LEU A 1 220 ? -1.943 -22.043 -13.349 1.00 38.86 233 LEU A N 1
ATOM 1350 C CA . LEU A 1 220 ? -1.284 -21.952 -14.665 1.00 38.01 233 LEU A CA 1
ATOM 1351 C C . LEU A 1 220 ? -0.434 -20.682 -14.629 1.00 38.90 233 LEU A C 1
ATOM 1352 O O . LEU A 1 220 ? -0.992 -19.628 -14.313 1.00 37.02 233 LEU A O 1
ATOM 1357 N N . LEU A 1 221 ? 0.866 -20.803 -14.882 1.00 37.77 234 LEU A N 1
ATOM 1358 C CA . LEU A 1 221 ? 1.787 -19.655 -15.035 1.00 41.32 234 LEU A CA 1
ATOM 1359 C C . LEU A 1 221 ? 2.160 -19.485 -16.509 1.00 40.18 234 LEU A C 1
ATOM 1360 O O . LEU A 1 221 ? 2.708 -20.429 -17.098 1.00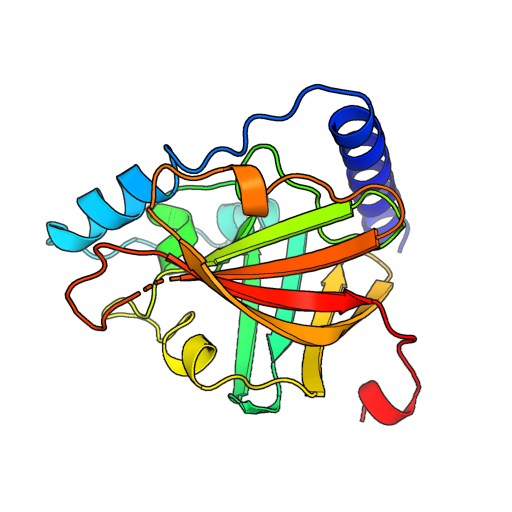 40.82 234 LEU A O 1
ATOM 1365 N N . ILE A 1 222 ? 1.899 -18.303 -17.054 1.00 39.17 235 ILE A N 1
ATOM 1366 C CA . ILE A 1 222 ? 2.357 -17.874 -18.408 1.00 42.02 235 ILE A CA 1
ATOM 1367 C C . ILE A 1 222 ? 3.406 -16.792 -18.171 1.00 37.20 235 ILE A C 1
ATOM 1368 O O . ILE A 1 222 ? 3.034 -15.713 -17.692 1.00 34.77 235 ILE A O 1
ATOM 1373 N N . THR A 1 223 ? 4.673 -17.085 -18.439 1.00 37.12 236 THR A N 1
ATOM 1374 C CA . THR A 1 223 ? 5.786 -16.177 -18.104 1.00 35.41 236 THR A CA 1
ATOM 1375 C C . THR A 1 223 ? 6.322 -15.550 -19.395 1.00 35.83 236 THR A C 1
ATOM 1376 O O . THR A 1 223 ? 6.664 -16.290 -20.332 1.00 34.44 236 THR A O 1
ATOM 1380 N N . GLY A 1 224 ? 6.367 -14.217 -19.433 1.00 35.47 237 GLY A N 1
ATOM 1381 C CA . GLY A 1 224 ? 7.033 -13.449 -20.501 1.00 37.52 237 GLY A CA 1
ATOM 1382 C C . GLY A 1 224 ? 8.329 -12.834 -20.011 1.00 40.28 237 GLY A C 1
ATOM 1383 O O . GLY A 1 224 ? 8.443 -12.562 -18.798 1.00 39.16 237 GLY A O 1
ATOM 1384 N N . ARG A 1 225 ? 9.264 -12.602 -20.933 1.00 42.61 238 ARG A N 1
ATOM 1385 C CA . ARG A 1 225 ? 10.572 -11.963 -20.679 1.00 44.11 238 ARG A CA 1
ATOM 1386 C C . ARG A 1 225 ? 10.577 -10.627 -21.427 1.00 44.51 238 ARG A C 1
ATOM 1387 O O . ARG A 1 225 ? 9.987 -10.552 -22.526 1.00 43.69 238 ARG A O 1
ATOM 1395 N N . ARG A 1 226 ? 11.205 -9.610 -20.839 1.00 40.22 239 ARG A N 1
ATOM 1396 C CA . ARG A 1 226 ? 11.239 -8.238 -21.392 1.00 41.97 239 ARG A CA 1
ATOM 1397 C C . ARG A 1 226 ? 11.849 -8.276 -22.801 1.00 43.27 239 ARG A C 1
ATOM 1398 O O . ARG A 1 226 ? 12.829 -8.996 -23.009 1.00 41.16 239 ARG A O 1
ATOM 1406 N N . ILE A 1 227 ? 11.271 -7.533 -23.736 1.00 41.05 240 ILE A N 1
ATOM 1407 C CA . ILE A 1 227 ? 11.897 -7.245 -25.059 1.00 43.44 240 ILE A CA 1
ATOM 1408 C C . ILE A 1 227 ? 11.770 -5.746 -25.276 1.00 41.71 240 ILE A C 1
ATOM 1409 O O . ILE A 1 227 ? 11.028 -5.087 -24.561 1.00 46.30 240 ILE A O 1
ATOM 1414 N N . PRO A 1 228 ? 12.504 -5.148 -26.228 1.00 45.60 241 PRO A N 1
ATOM 1415 C CA . PRO A 1 228 ? 12.343 -3.721 -26.491 1.00 46.53 241 PRO A CA 1
ATOM 1416 C C . PRO A 1 228 ? 10.918 -3.422 -26.982 1.00 48.73 241 PRO A C 1
ATOM 1417 O O . PRO A 1 228 ? 10.365 -4.218 -27.723 1.00 48.90 241 PRO A O 1
ATOM 1421 N N . TYR A 1 229 ? 10.343 -2.318 -26.496 1.00 47.20 242 TYR A N 1
ATOM 1422 C CA . TYR A 1 229 ? 9.052 -1.740 -26.945 1.00 48.08 242 TYR A CA 1
ATOM 1423 C C . TYR A 1 229 ? 9.363 -0.819 -28.120 1.00 49.79 242 TYR A C 1
ATOM 1424 O O . TYR A 1 229 ? 10.306 -0.027 -27.992 1.00 49.26 242 TYR A O 1
ATOM 1433 N N . VAL A 1 230 ? 8.647 -0.936 -29.241 1.00 51.32 243 VAL A N 1
ATOM 1434 C CA . VAL A 1 230 ? 9.002 -0.167 -30.472 1.00 53.15 243 VAL A CA 1
ATOM 1435 C C . VAL A 1 230 ? 7.762 0.535 -31.044 1.00 54.56 243 VAL A C 1
ATOM 1436 O O . VAL A 1 230 ? 6.632 0.124 -30.696 1.00 54.12 243 VAL A O 1
ATOM 1440 N N . LYS A 1 231 ? 7.991 1.545 -31.897 1.00 56.53 244 LYS A N 1
ATOM 1441 C CA . LYS A 1 231 ? 6.962 2.360 -32.610 1.00 60.57 244 LYS A CA 1
ATOM 1442 C C . LYS A 1 231 ? 5.852 1.443 -33.133 1.00 63.54 244 LYS A C 1
ATOM 1443 O O . LYS A 1 231 ? 4.658 1.760 -32.929 1.00 66.17 244 LYS A O 1
ATOM 1445 N N . ALA A 1 232 ? 6.234 0.315 -33.735 1.00 64.79 245 ALA A N 1
ATOM 1446 C CA . ALA A 1 232 ? 5.306 -0.693 -34.297 1.00 63.55 245 ALA A CA 1
ATOM 1447 C C . ALA A 1 232 ? 4.351 -1.228 -33.219 1.00 58.86 245 ALA A C 1
ATOM 1448 O O . ALA A 1 232 ? 3.253 -1.641 -33.594 1.00 58.47 245 ALA A O 1
ATOM 1450 N N . ASP A 1 233 ? 4.715 -1.220 -31.930 1.00 59.92 246 ASP A N 1
ATOM 1451 C CA . ASP A 1 233 ? 3.837 -1.776 -30.854 1.00 60.62 246 ASP A CA 1
ATOM 1452 C C . ASP A 1 233 ? 2.678 -0.818 -30.532 1.00 66.92 246 ASP A C 1
ATOM 1453 O O . ASP A 1 233 ? 1.587 -1.312 -30.216 1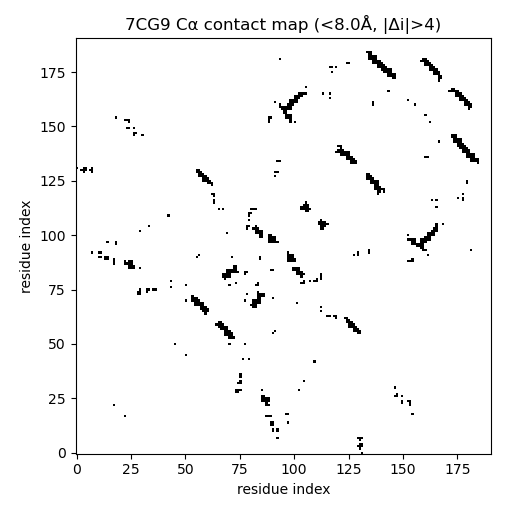.00 71.22 246 ASP A O 1
ATOM 1458 N N . GLU A 1 234 ? 2.902 0.494 -30.585 1.00 73.94 247 GLU A N 1
ATOM 1459 C CA . GLU A 1 234 ? 1.843 1.521 -30.381 1.00 82.60 247 GLU A CA 1
ATOM 1460 C C . GLU A 1 234 ? 0.673 1.273 -31.346 1.00 84.45 247 GLU A C 1
ATOM 1461 O O . GLU A 1 234 ? -0.486 1.285 -30.894 1.00 90.76 247 GLU A O 1
ATOM 1467 N N . GLU A 1 235 ? 0.981 1.035 -32.622 1.00 90.02 248 GLU A N 1
ATOM 1468 C CA . GLU A 1 235 ? 0.017 1.061 -33.755 1.00 90.37 248 GLU A CA 1
ATOM 1469 C C . GLU A 1 235 ? -0.600 -0.328 -33.940 1.00 89.69 248 GLU A C 1
ATOM 1470 O O . GLU A 1 235 ? -1.084 -0.890 -32.956 1.00 93.60 248 GLU A O 1
#